Protein AF-W9RL20-F1 (afdb_monomer)

Mean predicted aligned error: 20.33 Å

Sequence (214 aa):
MWATVGVSDTVIAIRDKLRAPEWVDDADEDGNIRMARAAALEKAFPTQEDSGIARKDDPRLRCLAESRIDNLIEEETKRQEGLDAEEEYADALEERTCRIKERLRQRVQEEALLLLSEDEEEEEEEEEEESEGMQLQTEERALEELKNKKLEERKKETKQIVVEEIGKDAEIQKRLEQEANSADIDTDDEINEAEEYEAWKVREIARVKRDRED

Organism: NCBI:txid981085

Foldseek 3Di:
DDDDDDDDPVVVVVVVVPDDDPPPPPPPPCPVVVVVVVVVVCVVDVPCPPPPPPCPPDPVVVVVVVVVVVVVVVVVVVVVVVVVVVVVVVVVVVVVVVVVVVVVVVVVVVVVVVVVVVVVVVVVVVVVVVVVVVVVVVVVVVVVVVVVVVVVVVVVVVVVVVVVVVVVVVVVVVVVVVVVVVVPPPPPPPPPVVVVVVVVVVVVVVVVVVVVVD

Secondary structure (DSSP, 8-state):
--PPPPPPHHHHHHHHTT---TTS---S--HHHHHHHHHHHHHHS---TT--------HHHHHHHHHHHHHHHHHHHHHHHHHHHHHHHHHHHHHHHHHHHHHHHHHHHHHHHHHHHHHHHHHHHHHHHHHHHHHHHHHHHHHHHHHHHHHHHHHHHHHHHHHHHHHHHHHHHHHHHHHHHHH---------HHHHHHHHHHHHHHHHHHHHH-

InterPro domains:
  IPR009730 Micro-fibrillar-associated protein 1, C-terminal [PF06991] (129-213)
  IPR033194 Microfibrillar-associated protein 1 [PTHR15327] (135-214)

Radius of gyration: 74.85 Å; Cα contacts (8 Å, |Δi|>4): 2; chains: 1; bounding box: 140×35×210 Å

Structure (mmCIF, N/CA/C/O backbone):
data_AF-W9RL20-F1
#
_entry.id   AF-W9RL20-F1
#
loop_
_atom_site.group_PDB
_atom_site.id
_atom_site.type_symbol
_atom_site.label_atom_id
_atom_site.label_alt_id
_atom_site.label_comp_id
_atom_site.label_asym_id
_atom_site.label_entity_id
_atom_site.label_seq_id
_atom_site.pdbx_PDB_ins_code
_atom_site.Cartn_x
_atom_site.Cartn_y
_atom_site.Cartn_z
_atom_site.occupancy
_atom_site.B_iso_or_equiv
_atom_site.auth_seq_id
_atom_site.auth_comp_id
_atom_site.auth_asym_id
_atom_site.auth_atom_id
_atom_site.pdbx_PDB_model_num
ATOM 1 N N . MET A 1 1 ? -24.640 -29.455 -38.174 1.00 36.44 1 MET A N 1
ATOM 2 C CA . MET A 1 1 ? -24.369 -28.820 -39.481 1.00 36.44 1 MET A CA 1
ATOM 3 C C . MET A 1 1 ? -23.274 -27.795 -39.227 1.00 36.44 1 MET A C 1
ATOM 5 O O . MET A 1 1 ? -23.554 -26.795 -38.584 1.00 36.44 1 MET A O 1
ATOM 9 N N . TRP A 1 2 ? -22.017 -28.102 -39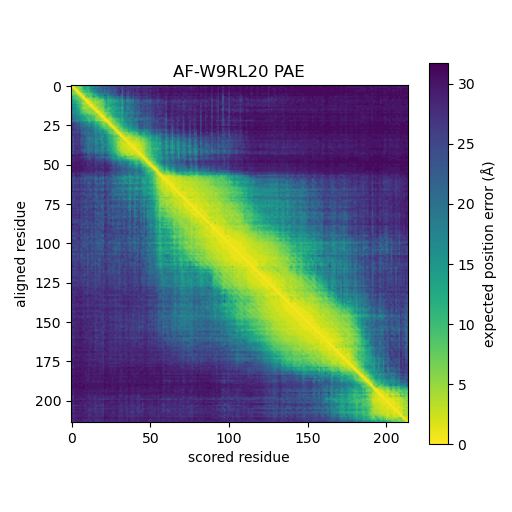.546 1.00 40.97 2 TRP A N 1
ATOM 10 C CA . TRP A 1 2 ? -20.892 -27.198 -39.278 1.00 40.97 2 TRP A CA 1
ATOM 11 C C . TRP A 1 2 ? -20.469 -26.558 -40.598 1.00 40.97 2 TRP A C 1
ATOM 13 O O . TRP A 1 2 ? -20.089 -27.265 -41.527 1.00 40.97 2 TRP A O 1
ATOM 23 N N . ALA A 1 3 ? -20.606 -25.237 -40.691 1.00 43.25 3 ALA A N 1
ATOM 24 C CA . ALA A 1 3 ? -20.088 -24.445 -41.795 1.00 43.25 3 ALA A CA 1
ATOM 25 C C . ALA A 1 3 ? -18.646 -24.048 -41.459 1.00 43.25 3 ALA A C 1
ATOM 27 O O . ALA A 1 3 ? -18.406 -23.353 -40.473 1.00 43.25 3 ALA A O 1
ATOM 28 N N . THR A 1 4 ? -17.685 -24.509 -42.255 1.00 53.53 4 THR A N 1
ATOM 29 C CA . THR A 1 4 ? -16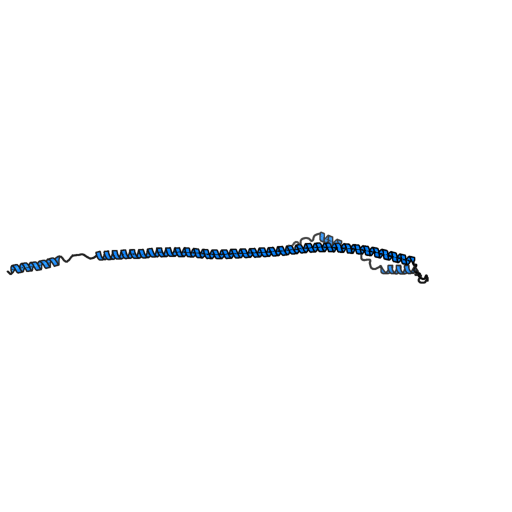.299 -24.044 -42.183 1.00 53.53 4 THR A CA 1
ATOM 30 C C . THR A 1 4 ? -16.193 -22.707 -42.909 1.00 53.53 4 THR A C 1
ATOM 32 O O . THR A 1 4 ? -16.454 -22.614 -44.108 1.00 53.53 4 THR A O 1
ATOM 35 N N . VAL A 1 5 ? -15.852 -21.678 -42.136 1.00 56.22 5 VAL A N 1
ATOM 36 C CA . VAL A 1 5 ? -15.558 -20.301 -42.549 1.00 56.22 5 VAL A CA 1
ATOM 37 C C . VAL A 1 5 ? -14.404 -20.271 -43.561 1.00 56.22 5 VAL A C 1
ATOM 39 O O . VAL A 1 5 ? -13.470 -21.066 -43.479 1.00 56.22 5 VAL A O 1
ATOM 42 N N . GLY A 1 6 ? -14.523 -19.373 -44.542 1.00 51.38 6 GLY A N 1
ATOM 43 C CA . GLY A 1 6 ? -13.674 -19.277 -45.725 1.00 51.38 6 GLY A CA 1
ATOM 44 C C . GLY A 1 6 ? -12.199 -18.982 -45.454 1.00 51.38 6 GLY A C 1
ATOM 45 O O . GLY A 1 6 ? -11.841 -18.156 -44.617 1.00 51.38 6 GLY A O 1
ATOM 46 N N . VAL A 1 7 ? -11.348 -19.639 -46.241 1.00 59.22 7 VAL A N 1
ATOM 47 C CA . VAL A 1 7 ? -9.959 -19.238 -46.465 1.00 59.22 7 VAL A CA 1
ATOM 48 C C . VAL A 1 7 ? -9.989 -18.028 -47.402 1.00 59.22 7 VAL A C 1
ATOM 50 O O . VAL A 1 7 ? -10.516 -18.121 -48.507 1.00 59.22 7 VAL A O 1
ATOM 53 N N . SER A 1 8 ? -9.483 -16.885 -46.942 1.00 58.34 8 SER A N 1
ATOM 54 C CA . SER A 1 8 ? -9.512 -15.606 -47.660 1.00 58.34 8 SER A CA 1
ATOM 55 C C . SER A 1 8 ? -8.783 -15.655 -49.017 1.00 58.34 8 SER A C 1
ATOM 57 O O . SER A 1 8 ? -7.666 -16.169 -49.101 1.00 58.34 8 SER A O 1
ATOM 59 N N . ASP A 1 9 ? -9.369 -15.030 -50.049 1.00 58.78 9 ASP A N 1
ATOM 60 C CA . ASP A 1 9 ? -8.845 -14.884 -51.430 1.00 58.78 9 ASP A CA 1
ATOM 61 C C . ASP A 1 9 ? -7.411 -14.322 -51.523 1.00 58.78 9 ASP A C 1
ATOM 63 O O . ASP A 1 9 ? -6.718 -14.484 -52.529 1.00 58.78 9 ASP A O 1
ATOM 67 N N . THR A 1 10 ? -6.914 -13.694 -50.458 1.00 61.66 10 THR A N 1
ATOM 68 C CA . THR A 1 10 ? -5.543 -13.180 -50.384 1.00 61.66 10 THR A CA 1
ATOM 69 C C . THR A 1 10 ? -4.488 -14.285 -50.302 1.00 61.66 10 THR A C 1
ATOM 71 O O . THR A 1 10 ? -3.394 -14.118 -50.836 1.00 61.66 10 THR A O 1
ATOM 74 N N . VAL A 1 11 ? -4.800 -15.435 -49.696 1.00 60.59 11 VAL A N 1
ATOM 75 C CA . VAL A 1 11 ? -3.851 -16.555 -49.560 1.00 60.59 11 VAL A CA 1
ATOM 76 C C . VAL A 1 11 ? -3.665 -17.290 -50.895 1.00 60.59 11 VAL A C 1
ATOM 78 O O . VAL A 1 11 ? -2.556 -17.723 -51.211 1.00 60.59 11 VAL A O 1
ATOM 81 N N . ILE A 1 12 ? -4.712 -17.365 -51.727 1.00 60.16 12 ILE A N 1
ATOM 82 C CA . ILE A 1 12 ? -4.636 -17.934 -53.084 1.00 60.16 12 ILE A CA 1
ATOM 83 C C . ILE A 1 12 ? -3.793 -17.025 -53.994 1.00 60.16 12 ILE A C 1
ATOM 85 O O . ILE A 1 12 ? -2.925 -17.517 -54.716 1.00 60.16 12 ILE A O 1
ATOM 89 N N . ALA A 1 13 ? -3.958 -15.702 -53.888 1.00 60.34 13 ALA A N 1
ATOM 90 C CA . ALA A 1 13 ? -3.183 -14.733 -54.665 1.00 60.34 13 ALA A CA 1
ATOM 91 C C . ALA A 1 13 ? -1.677 -14.726 -54.328 1.00 60.34 13 ALA A C 1
ATOM 93 O O . ALA A 1 13 ? -0.853 -14.414 -55.188 1.00 60.34 13 ALA A O 1
ATOM 94 N N . ILE A 1 14 ? -1.293 -15.074 -53.094 1.00 60.47 14 ILE A N 1
ATOM 95 C CA . ILE A 1 14 ? 0.122 -15.177 -52.700 1.00 60.47 14 ILE A CA 1
ATOM 96 C C . ILE A 1 14 ? 0.766 -16.446 -53.281 1.00 60.47 14 ILE A C 1
ATOM 98 O O . ILE A 1 14 ? 1.915 -16.396 -53.717 1.00 60.47 14 ILE A O 1
ATOM 102 N N . ARG A 1 15 ? 0.037 -17.569 -53.351 1.00 62.88 15 ARG A N 1
ATOM 103 C CA . ARG A 1 15 ? 0.559 -18.830 -53.910 1.00 62.88 15 ARG A CA 1
ATOM 104 C C . ARG A 1 15 ? 0.847 -18.733 -55.411 1.00 62.88 15 ARG A C 1
ATOM 106 O O . ARG A 1 15 ? 1.838 -19.298 -55.862 1.00 62.88 15 ARG A O 1
ATOM 113 N N . ASP A 1 16 ? 0.029 -18.005 -56.167 1.00 61.75 16 ASP A N 1
ATOM 114 C CA . ASP A 1 16 ? 0.201 -17.884 -57.622 1.00 61.75 16 ASP A CA 1
ATOM 115 C C . ASP A 1 16 ? 1.420 -17.017 -58.007 1.00 61.75 16 ASP A C 1
ATOM 117 O O . ASP A 1 16 ? 2.072 -17.256 -59.018 1.00 61.75 16 ASP A O 1
ATOM 121 N N . LYS A 1 17 ? 1.826 -16.078 -57.138 1.00 64.69 17 LYS A N 1
ATOM 122 C CA . LYS A 1 17 ? 3.033 -15.248 -57.332 1.00 64.69 17 LYS A CA 1
ATOM 123 C C . LYS A 1 17 ? 4.356 -15.968 -57.064 1.00 64.69 17 LYS A C 1
ATOM 125 O O . LYS A 1 17 ? 5.406 -15.425 -57.393 1.00 64.69 17 LYS A O 1
ATOM 130 N N . LEU A 1 18 ? 4.324 -17.161 -56.469 1.00 63.31 18 LEU A N 1
ATOM 131 C CA . LEU A 1 18 ? 5.519 -17.980 -56.233 1.00 63.31 18 LEU A CA 1
ATOM 132 C C . LEU A 1 18 ? 5.754 -19.019 -57.339 1.00 63.31 18 LEU A C 1
ATOM 134 O O . LEU A 1 18 ? 6.722 -19.775 -57.272 1.00 63.31 18 LEU A O 1
ATOM 138 N N . ARG A 1 19 ? 4.899 -19.066 -58.368 1.00 64.94 19 ARG A N 1
ATOM 139 C CA . ARG A 1 19 ? 5.102 -19.930 -59.529 1.00 64.94 19 ARG A CA 1
ATOM 140 C C . ARG A 1 19 ? 6.054 -19.242 -60.506 1.00 64.94 19 ARG A C 1
ATOM 142 O O . ARG A 1 19 ? 5.671 -18.318 -61.219 1.00 64.94 19 ARG A O 1
ATOM 149 N N . ALA A 1 20 ? 7.311 -19.675 -60.491 1.00 68.56 20 ALA A N 1
ATOM 150 C CA . ALA A 1 20 ? 8.328 -19.203 -61.420 1.00 68.56 20 ALA A CA 1
ATOM 151 C C . ALA A 1 20 ? 7.913 -19.493 -62.885 1.00 68.56 20 ALA A C 1
ATOM 153 O O . ALA A 1 20 ? 7.301 -20.533 -63.144 1.00 68.56 20 ALA A O 1
ATOM 154 N N . PRO A 1 21 ? 8.208 -18.589 -63.837 1.00 65.06 21 PRO A N 1
ATOM 155 C CA . PRO A 1 21 ? 7.939 -18.801 -65.259 1.00 65.06 21 PRO A CA 1
ATOM 156 C C . PRO A 1 21 ? 8.665 -20.026 -65.847 1.00 65.06 21 PRO A C 1
ATOM 158 O O . PRO A 1 21 ? 9.793 -20.323 -65.474 1.00 65.06 21 PRO A O 1
ATOM 161 N N . GLU A 1 22 ? 8.039 -20.677 -66.828 1.00 58.59 22 GLU A N 1
ATOM 162 C CA . GLU A 1 22 ? 8.444 -21.945 -67.475 1.00 58.59 22 GLU A CA 1
ATOM 163 C C . GLU A 1 22 ? 9.770 -21.908 -68.274 1.00 58.59 22 GLU A C 1
ATOM 165 O O . GLU A 1 22 ? 10.184 -22.917 -68.820 1.00 58.59 22 GLU A O 1
ATOM 170 N N . TRP A 1 23 ? 10.484 -20.782 -68.345 1.00 64.19 23 TRP A N 1
ATOM 171 C CA . TRP A 1 23 ? 11.723 -20.667 -69.138 1.00 64.19 23 TRP A CA 1
ATOM 172 C C . TRP A 1 23 ? 13.015 -20.977 -68.354 1.00 64.19 23 TRP A C 1
ATOM 174 O O . TRP A 1 23 ? 14.109 -20.714 -68.843 1.00 64.19 23 TRP A O 1
ATOM 184 N N . VAL A 1 24 ? 12.912 -21.522 -67.136 1.00 53.47 24 VAL A N 1
ATOM 185 C CA . VAL A 1 24 ? 14.058 -21.822 -66.246 1.00 53.47 24 VAL A CA 1
ATOM 186 C C . VAL A 1 24 ? 14.556 -23.279 -66.369 1.00 53.47 24 VAL A C 1
ATOM 188 O O . VAL A 1 24 ? 15.333 -23.717 -65.535 1.00 53.47 24 VAL A O 1
ATOM 191 N N . ASP A 1 25 ? 14.184 -24.025 -67.415 1.00 52.34 25 ASP A N 1
ATOM 192 C CA . ASP A 1 25 ? 14.635 -25.423 -67.611 1.00 52.34 25 ASP A CA 1
ATOM 193 C C . ASP A 1 25 ? 15.466 -25.676 -68.891 1.00 52.34 25 ASP A C 1
ATOM 195 O O . ASP A 1 25 ? 15.735 -26.823 -69.231 1.00 52.34 25 ASP A O 1
ATOM 199 N N . ASP A 1 26 ? 15.976 -24.641 -69.571 1.00 58.06 26 ASP A N 1
ATOM 200 C CA . ASP A 1 26 ? 16.879 -24.811 -70.732 1.00 58.06 26 ASP A CA 1
ATOM 201 C C . ASP A 1 26 ? 18.371 -24.716 -70.336 1.00 58.06 26 ASP A C 1
ATOM 203 O O . ASP A 1 26 ? 19.153 -23.972 -70.931 1.00 58.06 26 ASP A O 1
ATOM 207 N N . ALA A 1 27 ? 18.781 -25.437 -69.287 1.00 60.16 27 ALA A N 1
ATOM 208 C CA . ALA A 1 27 ? 20.123 -25.323 -68.696 1.00 60.16 27 ALA A CA 1
ATOM 209 C C . ALA A 1 27 ? 21.114 -26.454 -69.051 1.00 60.16 27 ALA A C 1
ATOM 211 O O . ALA A 1 27 ? 22.210 -26.473 -68.493 1.00 60.16 27 ALA A O 1
ATOM 212 N N . ASP A 1 28 ? 20.795 -27.355 -69.989 1.00 56.59 28 ASP A N 1
ATOM 213 C CA . ASP A 1 28 ? 21.630 -28.544 -70.258 1.00 56.59 28 ASP A CA 1
ATOM 214 C C . ASP A 1 28 ? 22.358 -28.575 -71.624 1.00 56.59 28 ASP A C 1
ATOM 216 O O . ASP A 1 28 ? 22.942 -29.596 -71.986 1.00 56.59 28 ASP A O 1
ATOM 220 N N . GLU A 1 29 ? 22.444 -27.460 -72.368 1.00 58.31 29 GLU A N 1
ATOM 221 C CA . GLU A 1 29 ? 23.113 -27.432 -73.694 1.00 58.31 29 GLU A CA 1
ATOM 222 C C . GLU A 1 29 ? 24.285 -26.433 -73.849 1.00 58.31 29 GLU A C 1
ATOM 224 O O . GLU A 1 29 ? 24.737 -26.131 -74.953 1.00 58.31 29 GLU A O 1
ATOM 229 N N . ASP A 1 30 ? 24.879 -25.975 -72.743 1.00 57.16 30 ASP A N 1
ATOM 230 C CA . ASP A 1 30 ? 25.984 -24.994 -72.749 1.00 57.16 30 ASP A CA 1
ATOM 231 C C . ASP A 1 30 ? 27.406 -25.594 -72.851 1.00 57.16 30 ASP A C 1
ATOM 233 O O . ASP A 1 30 ? 28.393 -24.869 -73.044 1.00 57.16 30 ASP A O 1
ATOM 237 N N . GLY A 1 31 ? 27.553 -26.917 -72.723 1.00 60.69 31 GLY A N 1
ATOM 238 C CA . GLY A 1 31 ? 28.861 -27.590 -72.733 1.00 60.69 31 GLY A CA 1
ATOM 239 C C . GLY A 1 31 ? 29.575 -27.522 -74.089 1.00 60.69 31 GLY A C 1
ATOM 240 O O . GLY A 1 31 ? 30.782 -27.270 -74.161 1.00 60.69 31 GLY A O 1
ATOM 241 N N . ASN A 1 32 ? 28.820 -27.659 -75.182 1.00 60.78 32 ASN A N 1
ATOM 242 C CA . ASN A 1 32 ? 29.381 -27.707 -76.534 1.00 60.78 32 ASN A CA 1
ATOM 243 C C . ASN A 1 32 ? 29.816 -26.325 -77.050 1.00 60.78 32 ASN A C 1
ATOM 245 O O . ASN A 1 32 ? 30.760 -26.223 -77.836 1.00 60.78 32 ASN A O 1
ATOM 249 N N . ILE A 1 33 ? 29.181 -25.246 -76.581 1.00 60.38 33 ILE A N 1
ATOM 250 C CA . ILE A 1 33 ? 29.438 -23.880 -77.061 1.00 60.38 33 ILE A CA 1
ATOM 251 C C . ILE A 1 33 ? 30.765 -23.345 -76.505 1.00 60.38 33 ILE A C 1
ATOM 253 O O . ILE A 1 33 ? 31.559 -22.750 -77.241 1.00 60.38 33 ILE A O 1
ATOM 257 N N . ARG A 1 34 ? 31.057 -23.592 -75.220 1.00 63.00 34 ARG A N 1
ATOM 258 C CA . ARG A 1 34 ? 32.317 -23.146 -74.594 1.00 63.00 34 ARG A CA 1
ATOM 259 C C . ARG A 1 34 ? 33.527 -23.854 -75.201 1.00 63.00 34 ARG A C 1
ATOM 261 O O . ARG A 1 34 ? 34.534 -23.206 -75.485 1.00 63.00 34 ARG A O 1
ATOM 268 N N . MET A 1 35 ? 33.408 -25.156 -75.460 1.00 71.19 35 MET A N 1
ATOM 269 C CA . MET A 1 35 ? 34.485 -25.962 -76.037 1.00 71.19 35 MET A CA 1
ATOM 270 C C . MET A 1 35 ? 34.752 -25.593 -77.507 1.00 71.19 35 MET A C 1
ATOM 272 O O . MET A 1 35 ? 35.909 -25.443 -77.902 1.00 71.19 35 MET A O 1
ATOM 276 N N . ALA A 1 36 ? 33.700 -25.339 -78.297 1.00 69.75 36 ALA A N 1
ATOM 277 C CA . ALA A 1 36 ? 33.828 -24.874 -79.680 1.00 69.75 36 ALA A CA 1
ATOM 278 C C . ALA A 1 36 ? 34.450 -23.471 -79.776 1.00 69.75 36 ALA A C 1
ATOM 280 O O . ALA A 1 36 ? 35.311 -23.226 -80.624 1.00 69.75 36 ALA A O 1
ATOM 281 N N . ARG A 1 37 ? 34.068 -22.553 -78.877 1.00 72.88 37 ARG A N 1
ATOM 282 C CA . ARG A 1 37 ? 34.654 -21.208 -78.811 1.00 72.88 37 ARG A CA 1
ATOM 283 C C . ARG A 1 37 ? 36.133 -21.253 -78.426 1.00 72.88 37 ARG A C 1
ATOM 285 O O . ARG A 1 37 ? 36.923 -20.550 -79.046 1.00 72.88 37 ARG A O 1
ATOM 292 N N . ALA A 1 38 ? 36.510 -22.084 -77.453 1.00 71.06 38 ALA A N 1
ATOM 293 C CA . ALA A 1 38 ? 37.906 -22.252 -77.050 1.00 71.06 38 ALA A CA 1
ATOM 294 C C . ALA A 1 38 ? 38.771 -22.807 -78.196 1.00 71.06 38 ALA A C 1
ATOM 296 O O . ALA A 1 38 ? 39.814 -22.238 -78.509 1.00 71.06 38 ALA A O 1
ATOM 297 N N . ALA A 1 39 ? 38.290 -23.842 -78.892 1.00 74.12 39 ALA A N 1
ATOM 298 C CA . ALA A 1 39 ? 38.987 -24.418 -80.040 1.00 74.12 39 ALA A CA 1
ATOM 299 C C . ALA A 1 39 ? 39.123 -23.429 -81.216 1.00 74.12 39 ALA A C 1
ATOM 301 O O . ALA A 1 39 ? 40.151 -23.394 -81.893 1.00 74.12 39 ALA A O 1
ATOM 302 N N . ALA A 1 40 ? 38.105 -22.596 -81.456 1.00 74.88 40 ALA A N 1
ATOM 303 C CA . ALA A 1 40 ? 38.162 -21.548 -82.474 1.00 74.88 40 ALA A CA 1
ATOM 304 C C . ALA A 1 40 ? 39.141 -20.419 -82.103 1.00 74.88 40 ALA A C 1
ATOM 306 O O . ALA A 1 40 ? 39.816 -19.890 -82.984 1.00 74.88 40 ALA A O 1
ATOM 307 N N . LEU A 1 41 ? 39.247 -20.069 -80.816 1.00 73.19 41 LEU A N 1
ATOM 308 C CA . LEU A 1 41 ? 40.175 -19.048 -80.324 1.00 73.19 41 LEU A CA 1
ATOM 309 C C . LEU A 1 41 ? 41.639 -19.487 -80.430 1.00 73.19 41 LEU A C 1
ATOM 311 O O . LEU A 1 41 ? 42.440 -18.709 -80.939 1.00 73.19 41 LEU A O 1
ATOM 315 N N . GLU A 1 42 ? 41.980 -20.723 -80.055 1.00 70.00 42 GLU A N 1
ATOM 316 C CA . GLU A 1 42 ? 43.339 -21.253 -80.272 1.00 70.00 42 GLU A CA 1
ATOM 317 C C . GLU A 1 42 ? 43.718 -21.275 -81.756 1.00 70.00 42 GLU A C 1
ATOM 319 O O . GLU A 1 42 ? 44.850 -20.984 -82.136 1.00 70.00 42 GLU A O 1
ATOM 324 N N . LYS A 1 43 ? 42.752 -21.587 -82.623 1.00 76.00 43 LYS A N 1
ATOM 325 C CA . LYS A 1 43 ? 42.989 -21.645 -84.064 1.00 76.00 43 LYS A CA 1
ATOM 326 C C . LYS A 1 43 ? 43.130 -20.265 -84.708 1.00 76.00 43 LYS A C 1
ATOM 328 O O . LYS A 1 43 ? 43.872 -20.124 -85.677 1.00 76.00 43 LYS A O 1
ATOM 333 N N . ALA A 1 44 ? 42.406 -19.266 -84.206 1.00 74.50 44 ALA A N 1
ATOM 334 C CA . ALA A 1 44 ? 42.441 -17.898 -84.720 1.00 74.50 44 ALA A CA 1
ATOM 335 C C . ALA A 1 44 ? 43.638 -17.094 -84.189 1.00 74.50 44 ALA A C 1
ATOM 337 O O . ALA A 1 44 ? 44.115 -16.191 -84.876 1.00 74.50 44 ALA A O 1
ATOM 338 N N . PHE A 1 45 ? 44.142 -17.439 -83.004 1.00 73.12 45 PHE A N 1
ATOM 339 C CA . PHE A 1 45 ? 45.293 -16.794 -82.384 1.00 73.12 45 PHE A CA 1
ATOM 340 C C . PHE A 1 45 ? 46.347 -17.845 -82.027 1.00 73.12 45 PHE A C 1
ATOM 342 O O . PHE A 1 45 ? 46.401 -18.271 -80.873 1.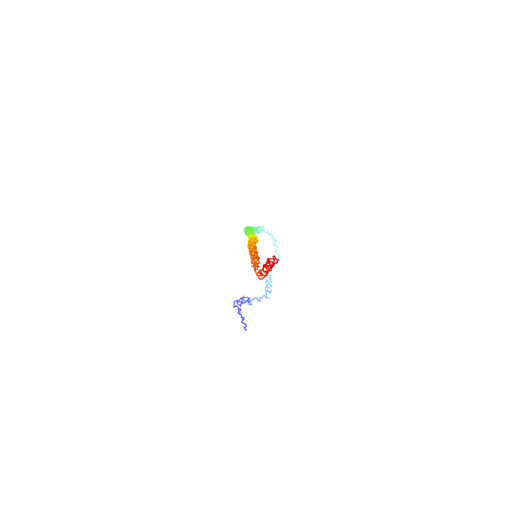00 73.12 45 PHE A O 1
ATOM 349 N N . PRO A 1 46 ? 47.198 -18.260 -82.987 1.00 70.31 46 PRO A N 1
ATOM 350 C CA . PRO A 1 46 ? 48.350 -19.092 -82.679 1.00 70.31 46 PRO A CA 1
ATOM 351 C C . PRO A 1 46 ? 49.170 -18.421 -81.575 1.00 70.31 46 PRO A C 1
ATOM 353 O O . PRO A 1 46 ? 49.673 -17.307 -81.753 1.00 70.31 46 PRO A O 1
ATOM 356 N N . THR A 1 47 ? 49.272 -19.072 -80.421 1.00 60.69 47 THR A N 1
ATOM 357 C CA . THR A 1 47 ? 50.149 -18.654 -79.333 1.00 60.69 47 THR A CA 1
ATOM 358 C C . THR A 1 47 ? 51.579 -18.719 -79.848 1.00 60.69 47 THR A C 1
ATOM 360 O O . THR A 1 47 ? 52.176 -19.778 -80.011 1.00 60.69 47 THR A O 1
ATOM 363 N N . GLN A 1 48 ? 52.128 -17.560 -80.195 1.00 56.06 48 GLN A N 1
ATOM 364 C CA . GLN A 1 48 ? 53.517 -17.425 -80.605 1.00 56.06 48 GLN A CA 1
ATOM 365 C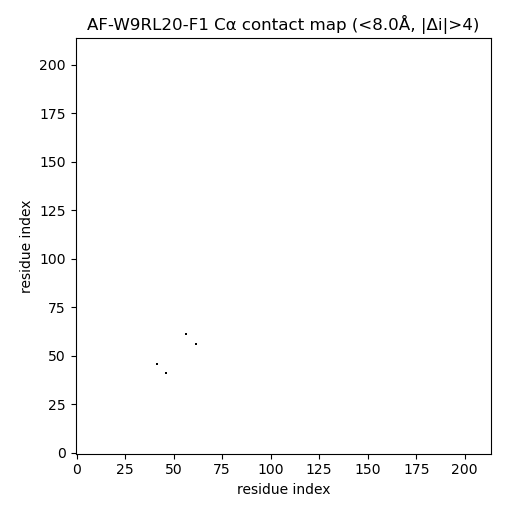 C . GLN A 1 48 ? 54.404 -17.572 -79.360 1.00 56.06 48 GLN A C 1
ATOM 367 O O . GLN A 1 48 ? 54.871 -16.581 -78.802 1.00 56.06 48 GLN A O 1
ATOM 372 N N . GLU A 1 49 ? 54.605 -18.806 -78.894 1.00 54.34 49 GLU A N 1
ATOM 373 C CA . GLU A 1 49 ? 55.497 -19.103 -77.764 1.00 54.34 49 GLU A CA 1
ATOM 374 C C . GLU A 1 49 ? 56.990 -18.983 -78.132 1.00 54.34 49 GLU A C 1
ATOM 376 O O . GLU A 1 49 ? 57.827 -18.875 -77.241 1.00 54.34 49 GLU A O 1
ATOM 381 N N . ASP A 1 50 ? 57.331 -18.847 -79.421 1.00 51.81 50 ASP A N 1
ATOM 382 C CA . ASP A 1 50 ? 58.725 -18.909 -79.894 1.00 51.81 50 ASP A CA 1
ATOM 383 C C . ASP A 1 50 ? 59.306 -17.598 -80.455 1.00 51.81 50 ASP A C 1
ATOM 385 O O . ASP A 1 50 ? 60.385 -17.596 -81.055 1.00 51.81 50 ASP A O 1
ATOM 389 N N . SER A 1 51 ? 58.678 -16.436 -80.239 1.00 55.22 51 SER A N 1
ATOM 390 C CA . SER A 1 51 ? 59.442 -15.188 -80.386 1.00 55.22 51 SER A CA 1
ATOM 391 C C . SER A 1 51 ? 60.247 -14.943 -79.124 1.00 55.22 51 SER A C 1
ATOM 393 O O . SER A 1 51 ? 59.728 -14.392 -78.154 1.00 55.22 51 SER A O 1
ATOM 395 N N . GLY A 1 52 ? 61.531 -15.303 -79.173 1.00 54.84 52 GLY A N 1
ATOM 396 C CA . GLY A 1 52 ? 62.574 -14.949 -78.207 1.00 54.84 52 GLY A CA 1
ATOM 397 C C . GLY A 1 52 ? 62.841 -13.441 -78.100 1.00 54.84 52 GLY A C 1
ATOM 398 O O . GLY A 1 52 ? 63.988 -12.998 -78.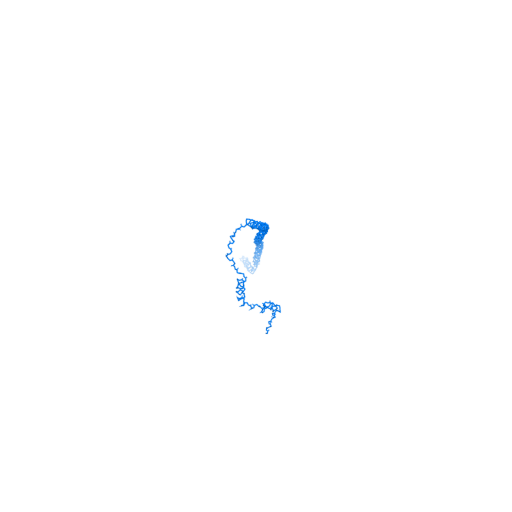103 1.00 54.84 52 GLY A O 1
ATOM 399 N N . ILE A 1 53 ? 61.791 -12.629 -77.982 1.00 53.00 53 ILE A N 1
ATOM 400 C CA . ILE A 1 53 ? 61.865 -11.318 -77.358 1.00 53.00 53 ILE A CA 1
ATOM 401 C C . ILE A 1 53 ? 62.111 -11.639 -75.891 1.00 53.00 53 ILE A C 1
ATOM 403 O O . ILE A 1 53 ? 61.180 -11.935 -75.144 1.00 53.00 53 ILE A O 1
ATOM 407 N N . ALA A 1 54 ? 63.383 -11.655 -75.485 1.00 56.88 54 ALA A N 1
ATOM 408 C CA . ALA A 1 54 ? 63.723 -11.618 -74.074 1.00 56.88 54 ALA A CA 1
ATOM 409 C C . ALA A 1 54 ? 62.892 -10.482 -73.482 1.00 56.88 54 ALA A C 1
ATOM 411 O O . ALA A 1 54 ? 63.099 -9.330 -73.870 1.00 56.88 54 ALA A O 1
ATOM 412 N N . ARG A 1 55 ? 61.914 -10.827 -72.638 1.00 60.19 55 ARG A N 1
ATOM 413 C CA . ARG A 1 55 ? 61.077 -9.884 -71.903 1.00 60.19 55 ARG A CA 1
ATOM 414 C C . ARG A 1 55 ? 62.011 -9.080 -71.005 1.00 60.19 55 ARG A C 1
ATOM 416 O O . ARG A 1 55 ? 62.253 -9.431 -69.861 1.00 60.19 55 ARG A O 1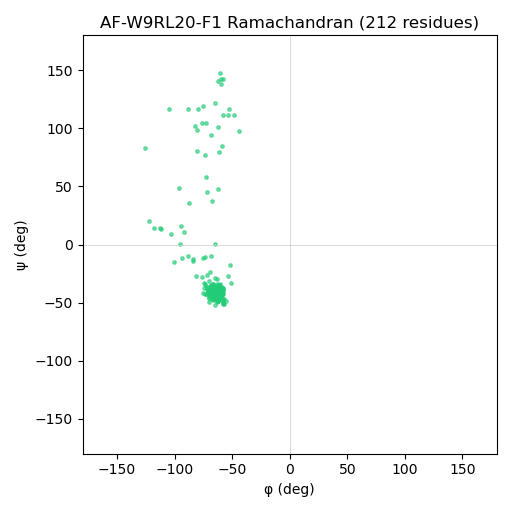
ATOM 423 N N . LYS A 1 56 ? 62.678 -8.081 -71.581 1.00 69.62 56 LYS A N 1
ATOM 424 C CA . LYS A 1 56 ? 63.385 -7.057 -70.836 1.00 69.62 56 LYS A CA 1
ATOM 425 C C . LYS A 1 56 ? 62.265 -6.212 -70.265 1.00 69.62 56 LYS A C 1
ATOM 427 O O . LYS A 1 56 ? 61.625 -5.479 -71.015 1.00 69.62 56 LYS A O 1
ATOM 432 N N . ASP A 1 57 ? 62.006 -6.377 -68.977 1.00 74.62 57 ASP A N 1
ATOM 433 C CA . ASP A 1 57 ? 61.143 -5.466 -68.244 1.00 74.62 57 ASP A CA 1
ATOM 434 C C . ASP A 1 57 ? 61.684 -4.049 -68.449 1.00 74.62 57 ASP A C 1
ATOM 436 O O . ASP A 1 57 ? 62.799 -3.730 -68.028 1.00 74.62 57 ASP A O 1
ATOM 440 N N . ASP A 1 58 ? 60.932 -3.217 -69.173 1.00 84.50 58 ASP A N 1
ATOM 441 C CA . ASP A 1 58 ? 61.283 -1.813 -69.349 1.00 84.50 58 ASP A CA 1
ATOM 442 C C . ASP A 1 58 ? 61.190 -1.142 -67.969 1.00 84.50 58 ASP A C 1
ATOM 444 O O . ASP A 1 58 ? 60.112 -1.164 -67.357 1.00 84.50 58 ASP A O 1
ATOM 448 N N . PRO A 1 59 ? 62.277 -0.534 -67.457 1.00 83.50 59 PRO A N 1
ATOM 449 C CA . PRO A 1 59 ? 62.265 0.144 -66.166 1.00 83.50 59 PRO A CA 1
ATOM 450 C C . PRO A 1 59 ? 61.122 1.155 -66.023 1.00 83.50 59 PRO A C 1
ATOM 452 O O . PRO A 1 59 ? 60.571 1.300 -64.935 1.00 83.50 59 PRO A O 1
ATOM 455 N N . ARG A 1 60 ? 60.713 1.822 -67.114 1.00 83.69 60 ARG A N 1
ATOM 456 C CA . ARG A 1 60 ? 59.609 2.795 -67.092 1.00 83.69 60 ARG A CA 1
ATOM 457 C C . ARG A 1 60 ? 58.256 2.124 -66.879 1.00 83.69 60 ARG A C 1
ATOM 459 O O . ARG A 1 60 ? 57.415 2.684 -66.183 1.00 83.69 60 ARG A O 1
ATOM 466 N N . LEU A 1 61 ? 58.045 0.940 -67.453 1.00 83.94 61 LEU A N 1
ATOM 467 C CA . LEU A 1 61 ? 56.807 0.177 -67.273 1.00 83.94 61 LEU A CA 1
ATOM 468 C C . LEU A 1 61 ? 56.716 -0.410 -65.867 1.00 83.94 61 LEU A C 1
ATOM 470 O O . LEU A 1 61 ? 55.636 -0.389 -65.282 1.00 83.94 61 LEU A O 1
ATOM 474 N N . ARG A 1 62 ? 57.844 -0.857 -65.301 1.00 84.06 62 ARG A N 1
ATOM 475 C CA . ARG A 1 62 ? 57.892 -1.325 -63.913 1.00 84.06 62 ARG A CA 1
ATOM 476 C C . ARG A 1 62 ? 57.550 -0.204 -62.933 1.00 84.06 62 ARG A C 1
ATOM 478 O O . ARG A 1 62 ? 56.642 -0.377 -62.134 1.00 84.06 62 ARG A O 1
ATOM 485 N N . CYS A 1 63 ? 58.178 0.966 -63.066 1.00 84.44 63 CYS A N 1
ATOM 486 C CA . CYS A 1 63 ? 57.862 2.115 -62.213 1.00 84.44 63 CYS A CA 1
ATOM 487 C C . CYS A 1 63 ? 56.410 2.594 -62.380 1.00 84.44 63 CYS A C 1
ATOM 489 O O . CYS A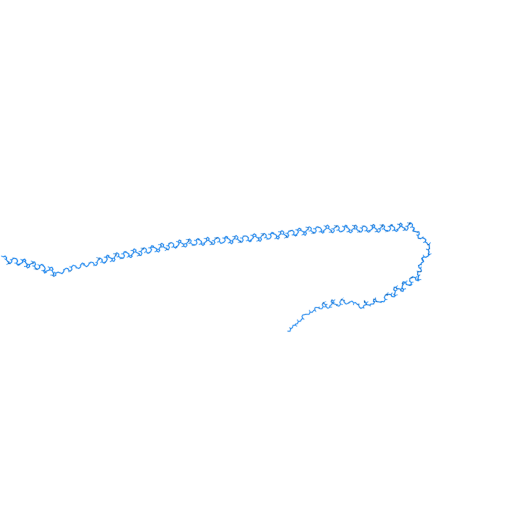 1 63 ? 55.792 3.029 -61.415 1.00 84.44 63 CYS A O 1
ATOM 491 N N . LEU A 1 64 ? 55.841 2.510 -63.590 1.00 86.50 64 LEU A N 1
ATOM 492 C CA . LEU A 1 64 ? 54.433 2.848 -63.810 1.00 86.50 64 LEU A CA 1
ATOM 493 C C . LEU A 1 64 ? 53.492 1.823 -63.156 1.00 86.50 64 LEU A C 1
ATOM 495 O O . LEU A 1 64 ? 52.446 2.205 -62.639 1.00 86.50 64 LEU A O 1
ATOM 499 N N . ALA A 1 65 ? 53.846 0.537 -63.174 1.00 85.94 65 ALA A N 1
ATOM 500 C CA . ALA A 1 65 ? 53.092 -0.508 -62.488 1.00 85.94 65 ALA A CA 1
ATOM 501 C C . ALA A 1 65 ? 53.175 -0.352 -60.962 1.00 85.94 65 ALA A C 1
ATOM 503 O O . ALA A 1 65 ? 52.138 -0.361 -60.308 1.00 85.94 65 ALA A O 1
ATOM 504 N N . GLU A 1 66 ? 54.375 -0.127 -60.423 1.00 87.06 66 GLU A N 1
ATOM 505 C CA . GLU A 1 66 ? 54.619 0.151 -59.000 1.00 87.06 66 GLU A CA 1
ATOM 506 C C . GLU A 1 66 ? 53.840 1.390 -58.545 1.00 87.06 66 GLU A C 1
ATOM 508 O O . GLU A 1 66 ? 53.034 1.294 -57.633 1.00 87.06 66 GLU A O 1
ATOM 513 N N . SER A 1 67 ? 53.932 2.513 -59.265 1.00 85.62 67 SER A N 1
ATOM 514 C CA . SER A 1 67 ? 53.177 3.723 -58.920 1.00 85.62 67 SER A CA 1
ATOM 515 C C . SER A 1 67 ? 51.659 3.511 -58.963 1.00 85.62 67 SER A C 1
ATOM 517 O O . SER A 1 67 ? 50.943 4.059 -58.130 1.00 85.62 67 SER A O 1
ATOM 519 N N . ARG A 1 68 ? 51.126 2.707 -59.895 1.00 89.25 68 ARG A N 1
ATOM 520 C CA . ARG A 1 68 ? 49.689 2.367 -59.906 1.00 89.25 68 ARG A CA 1
ATOM 521 C C . ARG A 1 68 ? 49.290 1.508 -58.708 1.00 89.25 68 ARG A C 1
ATOM 523 O O . ARG A 1 68 ? 48.173 1.662 -58.227 1.00 89.25 68 ARG A O 1
ATOM 530 N N . ILE A 1 69 ? 50.177 0.627 -58.254 1.00 89.00 69 ILE A N 1
ATOM 531 C CA . ILE A 1 69 ? 49.975 -0.193 -57.059 1.00 89.00 69 ILE A CA 1
ATOM 532 C C . ILE A 1 69 ? 50.042 0.684 -55.807 1.00 89.00 69 ILE A C 1
ATOM 534 O O . ILE A 1 69 ? 49.132 0.605 -54.995 1.00 89.00 69 ILE A O 1
ATOM 538 N N . ASP A 1 70 ? 51.027 1.574 -55.690 1.00 90.38 70 ASP A N 1
ATOM 539 C CA . ASP A 1 70 ? 51.157 2.492 -54.553 1.00 90.38 70 ASP A CA 1
ATOM 540 C C . ASP A 1 70 ? 49.936 3.414 -54.437 1.00 90.38 70 ASP A C 1
ATOM 542 O O . ASP A 1 70 ? 49.366 3.545 -53.362 1.00 90.38 70 ASP A O 1
ATOM 546 N N . ASN A 1 71 ? 49.453 3.975 -55.555 1.00 84.94 71 ASN A N 1
ATOM 547 C CA . ASN A 1 71 ? 48.225 4.781 -55.562 1.00 84.94 71 ASN A CA 1
ATOM 548 C C . ASN A 1 71 ? 46.983 3.968 -55.158 1.00 84.94 71 ASN A C 1
ATOM 550 O O . ASN A 1 71 ? 46.108 4.499 -54.480 1.00 84.94 71 ASN A O 1
ATOM 554 N N . LEU A 1 72 ? 46.886 2.702 -55.579 1.00 91.88 72 LEU A N 1
ATOM 555 C CA . LEU A 1 72 ? 45.785 1.818 -55.188 1.00 91.88 72 LEU A CA 1
ATOM 556 C C . LEU A 1 72 ? 45.853 1.475 -53.695 1.00 91.88 72 LEU A C 1
ATOM 558 O O . LEU A 1 72 ? 44.831 1.504 -53.020 1.00 91.88 72 LEU A O 1
ATOM 562 N N . ILE A 1 73 ? 47.049 1.182 -53.182 1.00 89.81 73 ILE A N 1
ATOM 563 C CA . ILE A 1 73 ? 47.281 0.905 -51.763 1.00 89.81 73 ILE A CA 1
ATOM 564 C C . ILE A 1 73 ? 46.935 2.141 -50.933 1.00 89.81 73 ILE A C 1
ATOM 566 O O . ILE A 1 73 ? 46.172 2.021 -49.987 1.00 89.81 73 ILE A O 1
ATOM 570 N N . GLU A 1 74 ? 47.424 3.325 -51.307 1.00 87.88 74 GLU A N 1
ATOM 571 C CA . GLU A 1 74 ? 47.119 4.578 -50.604 1.00 87.88 74 GLU A CA 1
ATOM 572 C C . GLU A 1 74 ? 45.626 4.933 -50.614 1.00 87.88 74 GLU A C 1
ATOM 574 O O . GLU A 1 74 ? 45.118 5.561 -49.684 1.00 87.88 74 GLU A O 1
ATOM 579 N N . GLU A 1 75 ? 44.916 4.610 -51.693 1.00 87.88 75 GLU A N 1
ATOM 580 C CA . GLU A 1 75 ? 43.473 4.815 -51.761 1.00 87.88 75 GLU A CA 1
ATOM 581 C C . GLU A 1 75 ? 42.737 3.837 -50.838 1.00 87.88 75 GLU A C 1
ATOM 583 O O . GLU A 1 75 ? 41.824 4.236 -50.115 1.00 87.88 75 GLU A O 1
ATOM 588 N N . GLU A 1 76 ? 43.163 2.577 -50.820 1.00 89.06 76 GLU A N 1
ATOM 589 C CA . GLU A 1 76 ? 42.577 1.545 -49.974 1.00 89.06 76 GLU A CA 1
ATOM 590 C C . GLU A 1 76 ? 42.851 1.790 -48.487 1.00 89.06 76 GLU A C 1
ATOM 592 O O . GLU A 1 76 ? 41.943 1.636 -47.674 1.00 89.06 76 GLU A O 1
ATOM 597 N N . THR A 1 77 ? 44.043 2.271 -48.115 1.00 90.00 77 THR A N 1
ATOM 598 C CA . THR A 1 77 ? 44.324 2.663 -46.726 1.00 90.00 77 THR A CA 1
ATOM 599 C C . THR A 1 77 ? 43.436 3.818 -46.283 1.00 90.00 77 THR A C 1
ATOM 601 O O . THR A 1 77 ? 42.911 3.772 -45.182 1.00 90.00 77 THR A O 1
ATOM 604 N N . LYS A 1 78 ? 43.184 4.818 -47.139 1.00 90.81 78 LYS A N 1
ATOM 605 C CA . LYS A 1 78 ? 42.263 5.925 -46.812 1.00 90.81 78 LYS A CA 1
ATOM 606 C C . LYS A 1 78 ? 40.817 5.459 -46.660 1.00 90.81 78 LYS A C 1
ATOM 608 O O . LYS A 1 78 ? 40.090 5.999 -45.831 1.00 90.81 78 LYS A O 1
ATOM 613 N N . ARG A 1 79 ? 40.382 4.486 -47.468 1.00 88.69 79 ARG A N 1
ATOM 614 C CA . ARG A 1 79 ? 39.063 3.858 -47.300 1.00 88.69 79 ARG A CA 1
ATOM 615 C C . ARG A 1 79 ? 38.981 3.118 -45.975 1.00 88.69 79 ARG A C 1
ATOM 617 O O . ARG A 1 79 ? 38.005 3.307 -45.261 1.00 88.69 79 ARG A O 1
ATOM 624 N N . GLN A 1 80 ? 40.002 2.326 -45.652 1.00 86.12 80 GLN A N 1
ATOM 625 C CA . GLN A 1 80 ? 40.059 1.584 -44.399 1.00 86.12 80 GLN A CA 1
ATOM 626 C C . GLN A 1 80 ? 40.075 2.528 -43.194 1.00 86.12 80 GLN A C 1
ATOM 628 O O . GLN A 1 80 ? 39.258 2.367 -42.304 1.00 86.12 80 GLN A O 1
ATOM 633 N N . GLU A 1 81 ? 40.897 3.578 -43.214 1.00 89.00 81 GLU A N 1
ATOM 634 C CA . GLU A 1 81 ? 40.922 4.609 -42.168 1.00 89.00 81 GLU A CA 1
ATOM 635 C C . GLU A 1 81 ? 39.560 5.306 -42.004 1.00 89.00 81 GLU A C 1
ATOM 637 O O . GLU A 1 81 ? 39.163 5.640 -40.890 1.00 89.00 81 GLU A O 1
ATOM 642 N N . GLY A 1 82 ? 38.829 5.520 -43.104 1.00 88.81 82 GLY A N 1
ATOM 643 C CA . GLY A 1 82 ? 37.462 6.039 -43.060 1.00 88.81 82 GLY A CA 1
ATOM 644 C C . GLY A 1 82 ? 36.485 5.078 -42.380 1.00 88.81 82 GLY A C 1
ATOM 645 O O . GLY A 1 82 ? 35.677 5.518 -41.568 1.00 88.81 82 GLY A O 1
ATOM 646 N N . LEU A 1 83 ? 36.587 3.779 -42.674 1.00 90.19 83 LEU A N 1
ATOM 647 C CA . LEU A 1 83 ? 35.768 2.739 -42.046 1.00 90.19 83 LEU A CA 1
ATOM 648 C C . LEU A 1 83 ? 36.093 2.583 -40.556 1.00 90.19 83 LEU A C 1
ATOM 650 O O . LEU A 1 83 ? 35.175 2.569 -39.743 1.00 90.19 83 LEU A O 1
ATOM 654 N N . ASP A 1 84 ? 37.377 2.542 -40.199 1.00 90.06 84 ASP A N 1
ATOM 655 C CA . ASP A 1 84 ? 37.832 2.414 -38.813 1.00 90.06 84 ASP A CA 1
ATOM 656 C C . ASP A 1 84 ? 37.350 3.617 -37.975 1.00 90.06 84 ASP A C 1
ATOM 658 O O . ASP A 1 84 ? 36.846 3.458 -36.864 1.00 90.06 84 ASP A O 1
ATOM 662 N N . ALA A 1 85 ? 37.411 4.833 -38.531 1.00 89.56 85 ALA A N 1
ATOM 663 C CA . ALA A 1 85 ? 36.897 6.032 -37.867 1.00 89.56 85 ALA A CA 1
ATOM 664 C C . ALA A 1 85 ? 35.362 6.032 -37.707 1.00 89.56 85 ALA A C 1
ATOM 666 O O . ALA A 1 85 ? 34.838 6.578 -36.730 1.00 89.56 85 ALA A O 1
ATOM 667 N N . GLU A 1 86 ? 34.626 5.453 -38.659 1.00 89.81 86 GLU A N 1
ATOM 668 C CA . GLU A 1 86 ? 33.171 5.283 -38.561 1.00 89.81 86 GLU A CA 1
ATOM 669 C C . GLU A 1 86 ? 32.787 4.224 -37.512 1.00 89.81 86 GLU A C 1
ATOM 671 O O . GLU A 1 86 ? 31.836 4.439 -36.755 1.00 89.81 86 GLU A O 1
ATOM 676 N N . GLU A 1 87 ? 33.541 3.126 -37.418 1.00 91.94 87 GLU A N 1
ATOM 677 C CA . GLU A 1 87 ? 33.359 2.072 -36.413 1.00 91.94 87 GLU A CA 1
ATOM 678 C C . GLU A 1 87 ? 33.617 2.598 -34.995 1.00 91.94 87 GLU A C 1
ATOM 680 O O . GLU A 1 87 ? 32.760 2.460 -34.123 1.00 91.94 87 GLU A O 1
ATOM 685 N N . GLU A 1 88 ? 34.714 3.331 -34.778 1.00 92.44 88 GLU A N 1
ATOM 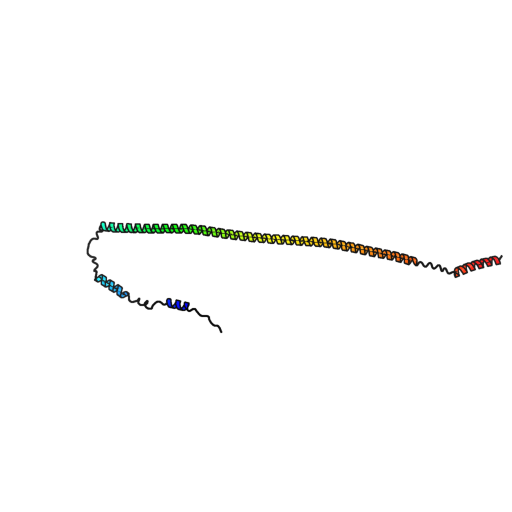686 C CA . GLU A 1 88 ? 35.005 3.962 -33.482 1.00 92.44 88 GLU A CA 1
ATOM 687 C C . GLU A 1 88 ? 33.888 4.924 -33.033 1.00 92.44 88 GLU A C 1
ATOM 689 O O . GLU A 1 88 ? 33.551 5.018 -31.845 1.00 92.44 88 GLU A O 1
ATOM 694 N N . TYR A 1 89 ? 33.285 5.654 -33.978 1.00 88.50 89 TYR A N 1
ATOM 695 C CA . TYR A 1 89 ? 32.152 6.530 -33.686 1.00 88.50 89 TYR A CA 1
ATOM 696 C C . TYR A 1 89 ? 30.893 5.737 -33.303 1.00 88.50 89 TYR A C 1
ATOM 698 O O . TYR A 1 89 ? 30.169 6.142 -32.383 1.00 88.50 89 TYR A O 1
ATOM 706 N N . ALA A 1 90 ? 30.632 4.621 -33.988 1.00 93.69 90 ALA A N 1
ATOM 707 C CA . ALA A 1 90 ? 29.530 3.720 -33.669 1.00 93.69 90 ALA A CA 1
ATOM 708 C C . ALA A 1 90 ? 29.703 3.111 -32.268 1.00 93.69 90 ALA A C 1
ATOM 710 O O . ALA A 1 90 ? 28.795 3.234 -31.442 1.00 93.69 90 ALA A O 1
ATOM 711 N N . ASP A 1 91 ? 30.888 2.592 -31.949 1.00 94.12 91 ASP A N 1
ATOM 712 C CA . ASP A 1 91 ? 31.224 2.019 -30.642 1.00 94.12 91 ASP A CA 1
ATOM 713 C C . ASP A 1 91 ? 31.047 3.030 -29.501 1.00 94.12 91 ASP A C 1
ATOM 715 O O . ASP A 1 91 ? 30.447 2.733 -28.463 1.00 94.12 91 ASP A O 1
ATOM 719 N N . ALA A 1 92 ? 31.497 4.274 -29.694 1.00 93.75 92 ALA A N 1
ATOM 720 C CA . ALA A 1 92 ? 31.323 5.334 -28.703 1.00 93.75 92 ALA A CA 1
ATOM 721 C C . ALA A 1 92 ? 29.841 5.675 -28.456 1.00 93.75 92 ALA A C 1
ATOM 723 O O . ALA A 1 92 ? 29.448 6.048 -27.341 1.00 93.75 92 ALA A O 1
ATOM 724 N N . LEU A 1 93 ? 28.996 5.580 -29.487 1.00 91.81 93 LEU A N 1
ATOM 725 C CA . LEU A 1 93 ? 27.557 5.771 -29.346 1.00 91.81 93 LEU A CA 1
ATOM 726 C C . LEU A 1 93 ? 26.914 4.578 -28.636 1.00 91.81 93 LEU A C 1
ATOM 728 O O . LEU A 1 93 ? 26.093 4.778 -27.736 1.00 91.81 93 LEU A O 1
ATOM 732 N N . GLU A 1 94 ? 27.313 3.359 -28.984 1.00 93.44 94 GLU A N 1
ATOM 733 C CA . GLU A 1 94 ? 26.850 2.147 -28.320 1.00 93.44 94 GLU A CA 1
ATOM 734 C C . GLU A 1 94 ? 27.194 2.167 -26.834 1.00 93.44 94 GLU A C 1
ATOM 736 O O . GLU A 1 94 ? 26.296 1.982 -26.011 1.00 93.44 94 GLU A O 1
ATOM 741 N N . GLU A 1 95 ? 28.420 2.536 -26.460 1.00 94.06 95 GLU A N 1
ATOM 742 C CA . GLU A 1 95 ? 28.821 2.668 -25.060 1.00 94.06 95 GLU A CA 1
ATOM 743 C C . GLU A 1 95 ? 27.927 3.669 -24.309 1.00 94.06 95 GLU A C 1
ATOM 745 O O . GLU A 1 95 ? 27.456 3.400 -23.198 1.00 94.06 95 GLU A O 1
ATOM 750 N N . ARG A 1 96 ? 27.604 4.814 -24.928 1.00 94.62 96 ARG A N 1
ATOM 751 C CA . ARG A 1 96 ? 26.666 5.789 -24.345 1.00 94.62 96 ARG A CA 1
ATOM 752 C C . ARG A 1 96 ? 25.282 5.185 -24.146 1.00 94.62 96 ARG A C 1
ATOM 754 O O . ARG A 1 96 ? 24.674 5.403 -23.095 1.00 94.62 96 ARG A O 1
ATOM 761 N N . THR A 1 97 ? 24.780 4.427 -25.118 1.00 95.56 97 THR A N 1
ATOM 762 C CA . THR A 1 97 ? 23.470 3.773 -25.004 1.00 95.56 97 THR A CA 1
ATOM 763 C C . THR A 1 97 ? 23.476 2.677 -23.938 1.00 95.56 97 THR A C 1
ATOM 765 O O . THR A 1 97 ? 22.512 2.576 -23.180 1.00 95.56 97 THR A O 1
ATOM 768 N N . CYS A 1 98 ? 24.569 1.924 -23.801 1.00 94.81 98 CYS A N 1
ATOM 769 C CA . CYS A 1 98 ? 24.763 0.917 -22.762 1.00 94.81 98 CYS A CA 1
ATOM 770 C C . CYS A 1 98 ? 24.773 1.555 -21.370 1.00 94.81 98 CYS A C 1
ATOM 772 O O . CYS A 1 98 ? 23.983 1.148 -20.521 1.00 94.81 98 CYS A O 1
ATOM 774 N N . ARG A 1 99 ? 25.532 2.641 -21.162 1.00 96.50 99 ARG A N 1
ATOM 775 C CA . ARG A 1 99 ? 25.529 3.407 -19.899 1.00 96.50 99 ARG A CA 1
ATOM 776 C C . ARG A 1 99 ? 24.152 3.987 -19.558 1.00 96.50 99 ARG A C 1
ATOM 778 O O . ARG A 1 99 ? 23.805 4.145 -18.389 1.00 96.50 99 ARG A O 1
ATOM 785 N N . ILE A 1 100 ? 23.360 4.382 -20.556 1.00 97.00 100 ILE A N 1
ATOM 786 C CA . ILE A 1 100 ? 21.986 4.862 -20.334 1.00 97.00 100 ILE A CA 1
ATOM 787 C C . ILE A 1 100 ? 21.078 3.702 -19.914 1.00 97.00 100 ILE A C 1
ATOM 789 O O . ILE A 1 100 ? 20.373 3.823 -18.914 1.00 97.00 100 ILE A O 1
ATOM 793 N N . LYS A 1 101 ? 21.108 2.587 -20.649 1.00 96.88 101 LYS A N 1
ATOM 794 C CA . LYS A 1 101 ? 20.298 1.395 -20.361 1.00 96.88 101 LYS A CA 1
ATOM 795 C C . LYS A 1 101 ? 20.632 0.797 -18.995 1.00 96.88 101 LYS A C 1
ATOM 797 O O . LYS A 1 101 ? 19.721 0.447 -18.254 1.00 96.88 101 LYS A O 1
ATOM 802 N N . GLU A 1 102 ? 21.908 0.745 -18.626 1.00 97.00 102 GLU A N 1
ATOM 803 C CA . GLU A 1 102 ? 22.355 0.274 -17.314 1.00 97.00 102 GLU A CA 1
ATOM 804 C C . GLU A 1 102 ? 21.813 1.150 -16.178 1.00 97.00 102 GLU A C 1
ATOM 806 O O . GLU A 1 102 ? 21.229 0.628 -15.233 1.00 97.00 102 GLU A O 1
ATOM 811 N N . ARG A 1 103 ? 21.886 2.481 -16.310 1.00 97.44 103 ARG A N 1
ATOM 812 C CA . ARG A 1 103 ? 21.285 3.412 -15.336 1.00 97.44 103 ARG A CA 1
ATOM 813 C C . ARG A 1 103 ? 19.763 3.302 -15.242 1.00 97.44 103 ARG A C 1
ATOM 815 O O . ARG A 1 103 ? 19.192 3.645 -14.211 1.00 97.44 103 ARG A O 1
ATOM 822 N N . LEU A 1 104 ? 19.079 2.917 -16.320 1.00 96.56 104 LEU A N 1
ATOM 823 C CA . LEU A 1 104 ? 17.638 2.645 -16.276 1.00 96.56 104 LEU A CA 1
ATOM 824 C C . LEU A 1 104 ? 17.358 1.326 -15.559 1.00 96.56 104 LEU A C 1
ATOM 826 O O . LEU A 1 104 ? 16.472 1.281 -14.718 1.00 96.56 104 LEU A O 1
ATOM 830 N N . ARG A 1 105 ? 18.149 0.282 -15.826 1.00 96.62 105 ARG A N 1
ATOM 831 C CA . ARG A 1 105 ? 18.044 -1.000 -15.122 1.00 96.62 105 ARG A CA 1
ATOM 832 C C . ARG A 1 105 ? 18.283 -0.846 -13.621 1.00 96.62 105 ARG A C 1
ATOM 834 O O . ARG A 1 105 ? 17.521 -1.416 -12.855 1.00 96.62 105 ARG A O 1
ATOM 841 N N . GLN A 1 106 ? 19.299 -0.083 -13.218 1.00 96.06 106 GLN A N 1
ATOM 842 C CA . GLN A 1 106 ? 19.568 0.214 -11.807 1.00 96.06 106 GLN A CA 1
ATOM 843 C C . GLN A 1 106 ? 18.367 0.892 -11.151 1.00 96.06 106 GLN A C 1
ATOM 845 O O . GLN A 1 106 ? 17.880 0.395 -10.149 1.00 96.06 106 GLN A O 1
ATOM 850 N N . ARG A 1 107 ? 17.812 1.939 -11.774 1.00 96.44 107 ARG A N 1
ATOM 851 C CA . ARG A 1 107 ? 16.618 2.620 -11.253 1.00 96.44 107 ARG A CA 1
ATOM 852 C C . ARG A 1 107 ? 15.404 1.710 -11.137 1.00 96.44 107 ARG A C 1
ATOM 854 O O . ARG A 1 107 ? 14.731 1.763 -10.127 1.00 96.44 107 ARG A O 1
ATOM 861 N N . VAL A 1 108 ? 15.156 0.854 -12.127 1.00 97.25 108 VAL A N 1
ATOM 862 C CA . VAL A 1 108 ? 14.061 -0.128 -12.057 1.00 97.25 108 VAL A CA 1
ATOM 863 C C . VAL A 1 108 ? 14.293 -1.140 -10.929 1.00 97.25 108 VAL A C 1
ATOM 865 O O . VAL A 1 108 ? 13.344 -1.539 -10.270 1.00 97.25 108 VAL A O 1
ATOM 868 N N . GLN A 1 109 ? 15.538 -1.567 -10.696 1.00 97.25 109 GLN A N 1
ATOM 869 C CA . GLN A 1 109 ? 15.868 -2.461 -9.580 1.00 97.25 109 GLN A CA 1
ATOM 870 C C . GLN A 1 109 ? 15.717 -1.772 -8.221 1.00 97.25 109 GLN A C 1
ATOM 872 O O . GLN A 1 109 ? 15.203 -2.390 -7.299 1.00 97.25 109 GLN A O 1
ATOM 877 N N . GLU A 1 110 ? 16.155 -0.519 -8.106 1.00 95.75 110 GLU A N 1
ATOM 878 C CA . GLU A 1 110 ? 16.002 0.298 -6.898 1.00 95.75 110 GLU A CA 1
ATOM 879 C C . GLU A 1 110 ? 14.528 0.587 -6.605 1.00 95.75 110 GLU A C 1
ATOM 881 O O . GLU A 1 110 ? 14.097 0.404 -5.478 1.00 95.75 110 GLU A O 1
ATOM 886 N N . GLU A 1 111 ? 13.747 0.967 -7.617 1.00 96.00 111 GLU A N 1
ATOM 887 C CA . GLU A 1 111 ? 12.298 1.174 -7.517 1.00 96.00 111 GLU A CA 1
ATOM 888 C C . GLU A 1 111 ? 11.579 -0.113 -7.097 1.00 96.00 111 GLU A C 1
ATOM 890 O O . GLU A 1 111 ? 10.746 -0.081 -6.203 1.00 96.00 111 GLU A O 1
ATOM 895 N N . ALA A 1 112 ? 11.945 -1.263 -7.671 1.00 96.06 112 ALA A N 1
ATOM 896 C CA . ALA A 1 112 ? 11.376 -2.549 -7.272 1.00 96.06 112 ALA A CA 1
ATOM 897 C C . ALA A 1 112 ? 11.756 -2.965 -5.840 1.00 96.06 112 ALA A C 1
ATOM 899 O O . ALA A 1 112 ? 10.963 -3.620 -5.175 1.00 96.06 112 ALA A O 1
ATOM 900 N N . LEU A 1 113 ? 12.961 -2.617 -5.371 1.00 95.81 113 LEU A N 1
ATOM 901 C CA . LEU A 1 113 ? 13.382 -2.867 -3.989 1.00 95.81 113 LEU A CA 1
ATOM 902 C C . LEU A 1 113 ? 12.626 -1.954 -3.020 1.00 95.81 113 LEU A C 1
ATOM 904 O O . LEU A 1 113 ? 12.192 -2.424 -1.979 1.00 95.81 113 LEU A O 1
ATOM 908 N N . LEU A 1 114 ? 12.438 -0.685 -3.392 1.00 94.44 114 LEU A N 1
ATOM 909 C CA . LEU A 1 114 ? 11.680 0.293 -2.615 1.00 94.44 114 LEU A CA 1
ATOM 910 C C . LEU A 1 114 ? 10.218 -0.152 -2.456 1.00 94.44 114 LEU A C 1
ATOM 912 O O . LEU A 1 114 ? 9.723 -0.184 -1.338 1.00 94.44 114 LEU A O 1
ATOM 916 N N . LEU A 1 115 ? 9.574 -0.593 -3.540 1.00 93.38 115 LEU A N 1
ATOM 917 C CA . LEU A 1 115 ? 8.217 -1.145 -3.476 1.00 93.38 115 LEU A CA 1
ATOM 918 C C . LEU A 1 115 ? 8.130 -2.364 -2.550 1.00 93.38 115 LEU A C 1
ATOM 920 O O . LEU A 1 115 ? 7.191 -2.468 -1.780 1.00 93.38 115 LEU A O 1
ATOM 924 N N . LEU A 1 116 ? 9.124 -3.258 -2.581 1.00 86.69 116 LEU A N 1
ATOM 925 C CA . LEU A 1 116 ? 9.138 -4.408 -1.676 1.00 86.69 116 LEU A CA 1
ATOM 926 C C . LEU A 1 116 ? 9.273 -3.981 -0.208 1.00 86.69 116 LEU A C 1
ATOM 928 O O . LEU A 1 116 ? 8.626 -4.570 0.644 1.00 86.69 116 LEU A O 1
ATOM 932 N N . SER A 1 117 ? 10.097 -2.969 0.088 1.00 86.44 117 SER A N 1
ATOM 933 C CA . SER A 1 117 ? 10.177 -2.431 1.450 1.00 86.44 117 SER A CA 1
ATOM 934 C C . SER A 1 117 ? 8.905 -1.699 1.874 1.00 86.44 117 SER A C 1
ATOM 936 O O . SER A 1 117 ? 8.545 -1.790 3.036 1.00 86.44 117 SER A O 1
ATOM 938 N N . GLU A 1 118 ? 8.221 -1.003 0.960 1.00 91.50 118 GLU A N 1
ATOM 939 C CA . GLU A 1 118 ? 6.918 -0.382 1.246 1.00 91.50 118 GLU A CA 1
ATOM 940 C C . GLU A 1 118 ? 5.861 -1.453 1.551 1.00 91.50 118 GLU A C 1
ATOM 942 O O . GLU A 1 118 ? 5.164 -1.333 2.551 1.00 91.50 118 GLU A O 1
ATOM 947 N N . ASP A 1 119 ? 5.796 -2.529 0.755 1.00 90.50 119 ASP A N 1
ATOM 948 C CA . ASP A 1 119 ? 4.887 -3.657 1.000 1.00 90.50 119 ASP A CA 1
ATOM 949 C C . ASP A 1 119 ? 5.181 -4.338 2.360 1.00 90.50 119 ASP A C 1
ATOM 951 O O . ASP A 1 119 ? 4.257 -4.678 3.093 1.00 90.50 119 ASP A O 1
ATOM 955 N N . GLU A 1 120 ? 6.460 -4.526 2.720 1.00 89.50 120 GLU A N 1
ATOM 956 C CA . GLU A 1 120 ? 6.864 -5.090 4.022 1.00 89.50 120 GLU A CA 1
ATOM 957 C C . GLU A 1 120 ? 6.494 -4.166 5.200 1.00 89.50 120 GLU A C 1
ATOM 959 O O . GLU A 1 120 ? 6.022 -4.649 6.228 1.00 89.50 120 GLU A O 1
ATOM 964 N N . GLU A 1 121 ? 6.683 -2.848 5.065 1.00 89.06 121 GLU A N 1
ATOM 965 C CA . GLU A 1 121 ? 6.290 -1.866 6.088 1.00 89.06 121 GLU A CA 1
ATOM 966 C C . GLU A 1 121 ? 4.762 -1.834 6.286 1.00 89.06 121 GLU A C 1
ATOM 968 O O . GLU A 1 121 ? 4.299 -1.796 7.425 1.00 89.06 121 GLU A O 1
ATOM 973 N N . GLU A 1 122 ? 3.976 -1.906 5.204 1.00 84.44 122 GLU A N 1
ATOM 974 C CA . GLU A 1 122 ? 2.510 -1.994 5.282 1.00 84.44 122 GLU A CA 1
ATOM 975 C C . GLU A 1 122 ? 2.049 -3.269 6.017 1.00 84.44 122 GLU A C 1
ATOM 977 O O . GLU A 1 122 ? 1.155 -3.197 6.862 1.00 84.44 122 GLU A O 1
ATOM 982 N N . GLU A 1 123 ? 2.676 -4.425 5.757 1.00 87.56 123 GLU A N 1
ATOM 983 C CA . GLU A 1 123 ? 2.371 -5.675 6.476 1.00 87.56 123 GLU A CA 1
ATOM 984 C C . GLU A 1 123 ? 2.674 -5.570 7.985 1.00 87.56 123 GLU A C 1
ATOM 986 O O . GLU A 1 123 ? 1.880 -6.038 8.806 1.00 87.56 123 GLU A O 1
ATOM 991 N N . GLU A 1 124 ? 3.790 -4.940 8.377 1.00 88.06 124 GLU A N 1
ATOM 992 C CA . GLU A 1 124 ? 4.125 -4.730 9.794 1.00 88.06 124 GLU A CA 1
ATOM 993 C C . GLU A 1 124 ? 3.103 -3.822 10.504 1.00 88.06 124 GLU A C 1
ATOM 995 O O . GLU A 1 124 ? 2.694 -4.124 11.629 1.00 88.06 124 GLU A O 1
ATOM 1000 N N . GLU A 1 125 ? 2.647 -2.745 9.854 1.00 87.75 125 GLU A N 1
ATOM 1001 C CA . GLU A 1 125 ? 1.612 -1.856 10.403 1.00 87.75 125 GLU A CA 1
ATOM 1002 C C . GLU A 1 125 ? 0.276 -2.593 10.614 1.00 87.75 125 GLU A C 1
ATOM 1004 O O . GLU A 1 125 ? -0.353 -2.442 11.667 1.00 87.75 125 GLU A O 1
ATOM 1009 N N . GLU A 1 126 ? -0.143 -3.437 9.663 1.00 89.69 126 GLU A N 1
ATOM 1010 C CA . GLU A 1 126 ? -1.352 -4.261 9.806 1.00 89.69 126 GLU A CA 1
ATOM 1011 C C . GLU A 1 126 ? -1.245 -5.226 11.003 1.00 89.69 126 GLU A C 1
ATOM 1013 O O . GLU A 1 126 ? -2.180 -5.334 11.806 1.00 89.69 126 GLU A O 1
ATOM 1018 N N . GLU A 1 127 ? -0.101 -5.899 11.179 1.00 91.50 127 GLU A N 1
ATOM 1019 C CA . GLU A 1 127 ? 0.129 -6.789 12.325 1.00 91.50 127 GLU A CA 1
ATOM 1020 C C . GLU A 1 127 ? 0.120 -6.034 13.671 1.00 91.50 127 GLU A C 1
ATOM 1022 O O . GLU A 1 127 ? -0.391 -6.551 14.679 1.00 91.50 127 GLU A O 1
ATOM 1027 N N . GLU A 1 128 ? 0.658 -4.810 13.714 1.00 86.81 128 GLU A N 1
ATOM 1028 C CA . GLU A 1 128 ? 0.592 -3.946 14.897 1.00 86.81 128 GLU A CA 1
ATOM 1029 C C . GLU A 1 128 ? -0.858 -3.572 15.236 1.00 86.81 128 GLU A C 1
ATOM 1031 O O . GLU A 1 128 ? -1.281 -3.762 16.384 1.00 86.81 128 GLU A O 1
ATOM 1036 N N . GLU A 1 129 ? -1.654 -3.134 14.254 1.00 81.75 129 GLU A N 1
ATOM 1037 C CA . GLU A 1 129 ? -3.073 -2.809 14.448 1.00 81.75 129 GLU A CA 1
ATOM 1038 C C . GLU A 1 129 ? -3.881 -4.018 14.956 1.00 81.75 129 GLU A C 1
ATOM 1040 O O . GLU A 1 129 ? -4.713 -3.892 15.868 1.00 81.75 129 GLU A O 1
ATOM 1045 N N . GLU A 1 130 ? -3.623 -5.217 14.425 1.00 85.19 130 GLU A N 1
ATOM 1046 C CA . GLU A 1 130 ? -4.265 -6.451 14.888 1.00 85.19 130 GLU A CA 1
ATOM 1047 C C . GLU A 1 130 ? -3.906 -6.783 16.346 1.00 85.19 130 GLU A C 1
ATOM 1049 O O . GLU A 1 130 ? -4.776 -7.142 17.157 1.00 85.19 130 GLU A O 1
ATOM 1054 N N . SER A 1 131 ? -2.627 -6.644 16.703 1.00 87.25 131 SER A N 1
ATOM 1055 C CA . SER A 1 131 ? -2.124 -6.865 18.061 1.00 87.25 131 SER A CA 1
ATOM 1056 C C . SER A 1 131 ? -2.745 -5.887 19.059 1.00 87.25 131 SER A C 1
ATOM 1058 O O . SER A 1 131 ? -3.240 -6.302 20.118 1.00 87.25 131 SER A O 1
ATOM 1060 N N . GLU A 1 132 ? -2.787 -4.599 18.715 1.00 91.12 132 GLU A N 1
ATOM 1061 C CA . GLU A 1 132 ? -3.438 -3.563 19.518 1.00 91.12 132 GLU A CA 1
ATOM 1062 C C . GLU A 1 132 ? -4.935 -3.852 19.697 1.00 91.12 132 GLU A C 1
ATOM 1064 O O . GLU A 1 132 ? -5.464 -3.793 20.816 1.00 91.12 132 GLU A O 1
ATOM 1069 N N . GLY A 1 133 ? -5.613 -4.266 18.622 1.00 90.19 133 GLY A N 1
ATOM 1070 C CA . GLY A 1 133 ? -7.018 -4.665 18.649 1.00 90.19 133 GLY A CA 1
ATOM 1071 C C . GLY A 1 133 ? -7.297 -5.823 19.614 1.00 90.19 133 GLY A C 1
ATOM 1072 O O . GLY A 1 133 ? -8.267 -5.787 20.384 1.00 90.19 133 GLY A O 1
ATOM 1073 N N . MET A 1 134 ? -6.430 -6.840 19.641 1.00 77.25 134 MET A N 1
ATOM 1074 C CA . MET A 1 134 ? -6.559 -7.959 20.580 1.00 77.25 134 MET A CA 1
ATOM 1075 C C . MET A 1 134 ? -6.374 -7.529 22.038 1.00 77.25 134 MET A C 1
ATOM 1077 O O . MET A 1 134 ? -7.124 -7.978 22.912 1.00 77.25 134 MET A O 1
ATOM 1081 N N . GLN A 1 135 ? -5.412 -6.650 22.322 1.00 85.56 135 GLN A N 1
ATOM 1082 C CA . GLN A 1 135 ? -5.177 -6.153 23.679 1.00 85.56 135 GLN A CA 1
ATOM 1083 C C . GLN A 1 135 ? -6.394 -5.390 24.208 1.00 85.56 135 GLN A C 1
ATOM 1085 O O . GLN A 1 135 ? -6.902 -5.723 25.286 1.00 85.56 135 GLN A O 1
ATOM 1090 N N . LEU A 1 136 ? -6.932 -4.457 23.419 1.00 91.31 136 LEU A N 1
ATOM 1091 C CA . LEU A 1 136 ? -8.128 -3.689 23.777 1.00 91.31 136 LEU A CA 1
ATOM 1092 C C . LEU A 1 136 ? -9.332 -4.596 24.057 1.00 91.31 136 LEU A C 1
ATOM 1094 O O . LEU A 1 136 ? -10.044 -4.396 25.043 1.00 91.31 136 LEU A O 1
ATOM 1098 N N . GLN A 1 137 ? -9.528 -5.649 23.258 1.00 87.50 137 GLN A N 1
ATOM 1099 C CA . GLN A 1 137 ? -10.608 -6.611 23.486 1.00 87.50 137 GLN A CA 1
ATOM 1100 C C . GLN A 1 137 ? -10.461 -7.347 24.829 1.00 87.50 137 GLN A C 1
ATOM 1102 O O . GLN A 1 137 ? -11.452 -7.611 25.522 1.00 87.50 137 GLN A O 1
ATOM 1107 N N . THR A 1 138 ? -9.236 -7.716 25.213 1.00 89.88 138 THR A N 1
ATOM 1108 C CA . THR A 1 138 ? -9.005 -8.378 26.506 1.00 89.88 138 THR A CA 1
ATOM 1109 C C . THR A 1 138 ? -9.256 -7.441 27.682 1.00 89.88 138 THR A C 1
ATOM 1111 O O . THR A 1 138 ? -9.863 -7.855 28.676 1.00 89.88 138 THR A O 1
ATOM 1114 N N . GLU A 1 139 ? -8.855 -6.178 27.554 1.00 91.00 139 GLU A N 1
ATOM 1115 C CA . GLU A 1 139 ? -9.090 -5.150 28.561 1.00 91.00 139 GLU A CA 1
ATOM 1116 C C . GLU A 1 139 ? -10.587 -4.847 28.721 1.00 91.00 139 GLU A C 1
ATOM 1118 O O . GLU A 1 139 ? -11.097 -4.821 29.845 1.00 91.00 139 GLU A O 1
ATOM 1123 N N . GLU A 1 140 ? -11.324 -4.712 27.616 1.00 91.94 140 GLU A N 1
ATOM 1124 C CA . GLU A 1 140 ? -12.774 -4.501 27.628 1.00 91.94 140 GLU A CA 1
ATOM 1125 C C . GLU A 1 140 ? -13.496 -5.635 28.366 1.00 91.94 140 GLU A C 1
ATOM 1127 O O . GLU A 1 140 ? -14.308 -5.386 29.267 1.00 91.94 140 GLU A O 1
ATOM 1132 N N . ARG A 1 141 ? -13.149 -6.891 28.053 1.00 93.62 141 ARG A N 1
ATOM 1133 C CA . ARG A 1 141 ? -13.723 -8.061 28.729 1.00 93.62 141 ARG A CA 1
ATOM 1134 C C . ARG A 1 141 ? -13.448 -8.022 30.233 1.00 93.62 141 ARG A C 1
ATOM 1136 O O . ARG A 1 141 ? -14.350 -8.288 31.028 1.00 93.62 141 ARG A O 1
ATOM 1143 N N . ALA A 1 142 ? -12.234 -7.653 30.641 1.00 96.19 142 ALA A N 1
ATOM 1144 C CA . ALA A 1 142 ? -11.877 -7.540 32.052 1.00 96.19 142 ALA A CA 1
ATOM 1145 C C . ALA A 1 142 ? -12.687 -6.446 32.774 1.00 96.19 142 ALA A C 1
ATOM 1147 O O . ALA A 1 142 ? -13.174 -6.663 33.890 1.00 96.19 142 ALA A O 1
ATOM 1148 N N . LEU A 1 143 ? -12.887 -5.287 32.142 1.00 94.19 143 LEU A N 1
ATOM 1149 C CA . LEU A 1 143 ? -13.707 -4.205 32.692 1.00 94.19 143 LEU A CA 1
ATOM 1150 C C . LEU A 1 143 ? -15.180 -4.608 32.819 1.00 94.19 143 LEU A C 1
ATOM 1152 O O . LEU A 1 143 ? -15.823 -4.314 33.836 1.00 94.19 143 LEU A O 1
ATOM 1156 N N . GLU A 1 144 ? -15.718 -5.315 31.826 1.00 94.50 144 GLU A N 1
ATOM 1157 C CA . GLU A 1 144 ? -17.090 -5.811 31.870 1.00 94.50 144 GLU A CA 1
ATOM 1158 C C . GLU A 1 144 ? -17.283 -6.862 32.973 1.00 94.50 144 GLU A C 1
ATOM 1160 O O . GLU A 1 144 ? -18.264 -6.809 33.724 1.00 94.50 144 GLU A O 1
ATOM 1165 N N . GLU A 1 145 ? -16.314 -7.758 33.168 1.00 96.50 145 GLU A N 1
ATOM 1166 C CA . GLU A 1 145 ? -16.323 -8.701 34.285 1.00 96.50 145 GLU A CA 1
ATOM 1167 C C . GLU A 1 145 ? -16.302 -8.000 35.647 1.00 96.50 145 GLU A C 1
ATOM 1169 O O . GLU A 1 145 ? -17.052 -8.388 36.546 1.00 96.50 145 GLU A O 1
ATOM 1174 N N . LEU A 1 146 ? -15.488 -6.954 35.825 1.00 96.00 146 LEU A N 1
ATOM 1175 C CA . LEU A 1 146 ? -15.457 -6.173 37.068 1.00 96.00 146 LEU A CA 1
ATOM 1176 C C . LEU A 1 146 ? -16.794 -5.473 37.331 1.00 96.00 146 LEU A C 1
ATOM 1178 O O . LEU A 1 146 ? -17.310 -5.497 38.455 1.00 96.00 146 LEU A O 1
ATOM 1182 N N . LYS A 1 147 ? -17.395 -4.886 36.292 1.00 96.56 147 LYS A N 1
ATOM 1183 C CA . LYS A 1 147 ? -18.723 -4.266 36.366 1.00 96.56 147 LYS A CA 1
ATOM 1184 C C . LYS A 1 147 ? -19.793 -5.290 36.757 1.00 96.56 147 LYS A C 1
ATOM 1186 O O . LYS A 1 147 ? -20.633 -4.993 37.612 1.00 96.56 147 LYS A O 1
ATOM 1191 N N . ASN A 1 148 ? -19.740 -6.491 36.183 1.00 96.69 148 ASN A N 1
ATOM 1192 C CA . ASN A 1 148 ? -20.652 -7.583 36.510 1.00 96.69 148 ASN A CA 1
ATOM 1193 C C . ASN A 1 148 ? -20.452 -8.096 37.938 1.00 96.69 148 ASN A C 1
ATOM 1195 O O . ASN A 1 148 ? -21.435 -8.180 38.672 1.00 96.69 148 ASN A O 1
ATOM 1199 N N . LYS A 1 149 ? -19.212 -8.340 38.382 1.00 97.38 149 LYS A N 1
ATOM 1200 C CA . LYS A 1 149 ? -18.897 -8.754 39.764 1.00 97.38 149 LYS A CA 1
ATOM 1201 C C . LYS A 1 149 ? -19.453 -7.769 40.788 1.00 97.38 149 LYS A C 1
ATOM 1203 O O . LYS A 1 149 ? -20.197 -8.170 41.677 1.00 97.38 149 LYS A O 1
ATOM 1208 N N . LYS A 1 150 ? -19.217 -6.469 40.594 1.00 96.81 150 LYS A N 1
ATOM 1209 C CA . LYS A 1 150 ? -19.753 -5.415 41.471 1.00 96.81 150 LYS A CA 1
ATOM 1210 C C . LYS A 1 150 ? -21.282 -5.398 41.499 1.00 96.81 150 LYS A C 1
ATOM 1212 O O . LYS A 1 150 ? -21.909 -5.108 42.517 1.00 96.81 150 LYS A O 1
ATOM 1217 N N . LEU A 1 151 ? -21.925 -5.656 40.363 1.00 95.25 151 LEU A N 1
ATOM 1218 C CA . LEU A 1 151 ? -23.380 -5.724 40.286 1.00 95.25 151 LEU A CA 1
ATOM 1219 C C . LEU A 1 151 ? -23.913 -6.980 40.986 1.00 95.25 151 LEU A C 1
ATOM 1221 O O . LEU A 1 151 ? -24.918 -6.899 41.691 1.00 95.25 151 LEU A O 1
ATOM 1225 N N . GLU A 1 152 ? -23.242 -8.117 40.829 1.00 95.75 152 GLU A N 1
ATOM 1226 C CA . GLU A 1 152 ? -23.567 -9.343 41.548 1.00 95.75 152 GLU A CA 1
ATOM 1227 C C . GLU A 1 152 ? -23.392 -9.211 43.055 1.00 95.75 152 GLU A C 1
ATOM 1229 O O . GLU A 1 152 ? -24.248 -9.692 43.789 1.00 95.75 152 GLU A O 1
ATOM 1234 N N . GLU A 1 153 ? -22.337 -8.550 43.522 1.00 96.38 153 GLU A N 1
ATOM 1235 C CA . GLU A 1 153 ? -22.131 -8.249 44.941 1.00 96.38 153 GLU A CA 1
ATOM 1236 C C . GLU A 1 153 ? -23.300 -7.436 45.486 1.00 96.38 153 GLU A C 1
ATOM 1238 O O . GLU A 1 153 ? -23.970 -7.890 46.408 1.00 96.38 153 GLU A O 1
ATOM 1243 N N . ARG A 1 154 ? -23.679 -6.338 44.819 1.00 95.94 154 ARG A N 1
ATOM 1244 C CA . ARG A 1 154 ? -24.875 -5.567 45.202 1.00 95.94 154 ARG A CA 1
ATOM 1245 C C . ARG A 1 154 ? -26.152 -6.411 45.190 1.00 95.94 154 ARG A C 1
ATOM 1247 O O . ARG A 1 154 ? -27.015 -6.260 46.054 1.00 95.94 154 ARG A O 1
ATOM 1254 N N . LYS A 1 155 ? -26.311 -7.315 44.216 1.00 97.75 155 LYS A N 1
ATOM 1255 C CA . LYS A 1 155 ? -27.446 -8.256 44.173 1.00 97.75 155 LYS A CA 1
ATOM 1256 C C . LYS A 1 155 ? -27.409 -9.245 45.340 1.00 97.75 155 LYS A C 1
ATOM 1258 O O . LYS A 1 155 ? -28.466 -9.609 45.841 1.00 97.75 155 LYS A O 1
ATOM 1263 N N . LYS A 1 156 ? -26.232 -9.719 45.746 1.00 97.19 156 LYS A N 1
ATOM 1264 C CA . LYS A 1 156 ? -26.060 -10.638 46.880 1.00 97.19 156 LYS A CA 1
ATOM 1265 C C . LYS A 1 156 ? -26.332 -9.919 48.198 1.00 97.19 156 LYS A C 1
ATOM 1267 O O . LYS A 1 156 ? -27.118 -10.430 48.982 1.00 97.19 156 LYS A O 1
ATOM 1272 N N . GLU A 1 157 ? -25.788 -8.721 48.383 1.00 95.50 157 GLU A N 1
ATOM 1273 C CA . GLU A 1 157 ? -26.033 -7.861 49.547 1.00 95.50 157 GLU A CA 1
ATOM 1274 C C . GLU A 1 157 ? -27.523 -7.557 49.717 1.00 95.50 157 GLU A C 1
ATOM 1276 O O . GLU A 1 157 ? -28.098 -7.800 50.773 1.00 95.50 157 GLU A O 1
ATOM 1281 N N . THR A 1 158 ? -28.188 -7.090 48.658 1.00 95.88 158 THR A N 1
ATOM 1282 C CA . THR A 1 158 ? -29.631 -6.796 48.708 1.00 95.88 158 THR A CA 1
ATOM 1283 C C . THR A 1 158 ? -30.464 -8.040 49.005 1.00 95.88 158 THR A C 1
ATOM 1285 O O . THR A 1 158 ? -31.375 -7.979 49.827 1.00 95.88 158 THR A O 1
ATOM 1288 N N . LYS A 1 159 ? -30.137 -9.188 48.397 1.00 96.50 159 LYS A N 1
ATOM 1289 C CA . LYS A 1 159 ? -30.779 -10.469 48.729 1.00 96.50 159 LYS A CA 1
ATOM 1290 C C . LYS A 1 159 ? -30.560 -10.854 50.191 1.00 96.50 159 LYS A C 1
ATOM 1292 O O . LYS A 1 159 ? -31.505 -11.301 50.828 1.00 96.50 159 LYS A O 1
ATOM 1297 N N . GLN A 1 160 ? -29.347 -10.682 50.713 1.00 94.56 160 GLN A N 1
ATOM 1298 C CA . GLN A 1 160 ? -29.023 -10.995 52.102 1.00 94.56 160 GLN A CA 1
ATOM 1299 C C . GLN A 1 160 ? -29.838 -10.135 53.069 1.00 94.56 160 GLN A C 1
ATOM 1301 O O . GLN A 1 160 ? -30.449 -10.682 53.980 1.00 94.56 160 GLN A O 1
ATOM 1306 N N . ILE A 1 161 ? -29.928 -8.826 52.821 1.00 95.62 161 ILE A N 1
ATOM 1307 C CA . ILE A 1 161 ? -30.746 -7.911 53.628 1.00 95.62 161 ILE A CA 1
ATOM 1308 C C . ILE A 1 161 ? -32.209 -8.369 53.651 1.00 95.62 161 ILE A C 1
ATOM 1310 O O . ILE A 1 161 ? -32.801 -8.453 54.719 1.00 95.62 161 ILE A O 1
ATOM 1314 N N . VAL A 1 162 ? -32.787 -8.717 52.495 1.00 96.81 162 VAL A N 1
ATOM 1315 C CA . VAL A 1 162 ? -34.181 -9.193 52.417 1.00 96.81 162 VAL A CA 1
ATOM 1316 C C . VAL A 1 162 ? -34.380 -10.499 53.192 1.00 96.81 162 VAL A C 1
ATOM 1318 O O . VAL A 1 162 ? -35.386 -10.653 53.876 1.00 96.81 162 VAL A O 1
ATOM 1321 N N . VAL A 1 163 ? -33.435 -11.439 53.112 1.00 96.56 163 VAL A N 1
ATOM 1322 C CA . VAL A 1 163 ? -33.510 -12.707 53.856 1.00 96.56 163 VAL A CA 1
ATOM 1323 C C . VAL A 1 163 ? -33.409 -12.475 55.364 1.00 96.56 163 VAL A C 1
ATOM 1325 O O . VAL A 1 163 ? -34.185 -13.057 56.120 1.00 96.56 163 VAL A O 1
ATOM 1328 N N . GLU A 1 164 ? -32.480 -11.623 55.802 1.00 94.12 164 GLU A N 1
ATOM 1329 C CA . GLU A 1 164 ? -32.345 -11.248 57.211 1.00 94.12 164 GLU A CA 1
ATOM 1330 C C . GLU A 1 164 ? -33.603 -10.537 57.726 1.00 94.12 164 GLU A C 1
ATOM 1332 O O . GLU A 1 164 ? -34.037 -10.814 58.842 1.00 94.12 164 GLU A O 1
ATOM 1337 N N . GLU A 1 165 ? -34.221 -9.674 56.916 1.00 93.88 165 GLU A N 1
ATOM 1338 C CA . GLU A 1 165 ? -35.460 -8.979 57.275 1.00 93.88 165 GLU A CA 1
ATOM 1339 C C . GLU A 1 165 ? -36.641 -9.948 57.408 1.00 93.88 165 GLU A C 1
ATOM 1341 O O . GLU A 1 165 ? -37.303 -9.952 58.440 1.00 93.88 165 GLU A O 1
ATOM 1346 N N . ILE A 1 166 ? -36.843 -10.855 56.443 1.00 93.75 166 ILE A N 1
ATOM 1347 C CA . ILE A 1 166 ? -37.890 -11.891 56.528 1.00 93.75 166 ILE A CA 1
ATOM 1348 C C . ILE A 1 166 ? -37.695 -12.765 57.777 1.00 93.75 166 ILE A C 1
ATOM 1350 O O . ILE A 1 166 ? -38.667 -13.142 58.428 1.00 93.75 166 ILE A O 1
ATOM 1354 N N . GLY A 1 167 ? -36.445 -13.087 58.128 1.00 91.81 167 GLY A N 1
ATOM 1355 C CA . GLY A 1 167 ? -36.128 -13.835 59.344 1.00 91.81 167 GLY A CA 1
ATOM 1356 C C . GLY A 1 167 ? -36.511 -13.081 60.621 1.00 91.81 167 GLY A C 1
ATOM 1357 O O . GLY A 1 167 ? -37.126 -13.668 61.512 1.00 91.81 167 GLY A O 1
ATOM 1358 N N . LYS A 1 168 ? -36.198 -11.780 60.694 1.00 93.25 168 LYS A N 1
ATOM 1359 C CA . LYS A 1 168 ? -36.598 -10.916 61.817 1.00 93.25 168 LYS A CA 1
ATOM 1360 C C . LYS A 1 168 ? -38.111 -10.774 61.903 1.00 93.25 168 LYS A C 1
ATOM 1362 O O . LYS A 1 168 ? -38.654 -10.934 62.990 1.00 93.25 168 LYS A O 1
ATOM 1367 N N . ASP A 1 169 ? -38.788 -10.533 60.785 1.00 88.50 169 ASP A N 1
ATOM 1368 C CA . ASP A 1 169 ? -40.246 -10.417 60.730 1.00 88.50 169 ASP A CA 1
ATOM 1369 C C . ASP A 1 169 ? -40.925 -11.710 61.188 1.00 88.50 169 ASP A C 1
ATOM 1371 O O . ASP A 1 169 ? -41.860 -11.668 61.987 1.00 88.50 169 ASP A O 1
ATOM 1375 N N . ALA A 1 170 ? -40.415 -12.872 60.767 1.00 87.31 170 ALA A N 1
ATOM 1376 C CA . ALA A 1 170 ? -40.905 -14.169 61.226 1.00 87.31 170 ALA A CA 1
ATOM 1377 C C . ALA A 1 170 ? -40.662 -14.389 62.729 1.00 87.31 170 ALA A C 1
ATOM 1379 O O . ALA A 1 170 ? -41.496 -14.977 63.416 1.00 87.31 170 ALA A O 1
ATOM 1380 N N . GLU A 1 171 ? -39.540 -13.914 63.275 1.00 85.44 171 GLU A N 1
ATOM 1381 C CA . GLU A 1 171 ? -39.264 -14.002 64.710 1.00 85.44 171 GLU A CA 1
ATOM 1382 C C . GLU A 1 171 ? -40.120 -13.027 65.532 1.00 85.44 171 GLU A C 1
ATOM 1384 O O . GLU A 1 171 ? -40.572 -13.382 66.621 1.00 85.44 171 GLU A O 1
ATOM 1389 N N . ILE A 1 172 ? -40.406 -11.836 65.000 1.00 87.25 172 ILE A N 1
ATOM 1390 C CA . ILE A 1 172 ? -41.373 -10.895 65.574 1.00 87.25 172 ILE A CA 1
ATOM 1391 C C . ILE A 1 172 ? -42.765 -11.530 65.577 1.00 87.25 172 ILE A C 1
ATOM 1393 O O . ILE A 1 172 ? -43.415 -11.536 66.620 1.00 87.25 172 ILE A O 1
ATOM 1397 N N . GLN A 1 173 ? -43.197 -12.125 64.460 1.00 81.06 173 GLN A N 1
ATOM 1398 C CA . GLN A 1 173 ? -44.464 -12.856 64.379 1.00 81.06 173 GLN A CA 1
ATOM 1399 C C . GLN A 1 173 ? -44.516 -13.998 65.389 1.00 81.06 173 GLN A C 1
ATOM 1401 O O . GLN A 1 173 ? -45.475 -14.093 66.141 1.00 81.06 173 GLN A O 1
ATOM 1406 N N . LYS A 1 174 ? -43.460 -14.809 65.487 1.00 87.81 174 LYS A N 1
ATOM 1407 C CA . LYS A 1 174 ? -43.376 -15.903 66.458 1.00 87.81 174 LYS A CA 1
ATOM 1408 C C . LYS A 1 174 ? -43.423 -15.409 67.904 1.00 87.81 174 LYS A C 1
ATOM 1410 O O . LYS A 1 174 ? -44.061 -16.046 68.734 1.00 87.81 174 LYS A O 1
ATOM 1415 N N . ARG A 1 175 ? -42.755 -14.298 68.233 1.00 82.38 175 ARG A N 1
ATOM 1416 C CA . ARG A 1 175 ? -42.857 -13.672 69.564 1.00 82.38 175 ARG A CA 1
ATOM 1417 C C . ARG A 1 175 ? -44.283 -13.214 69.846 1.00 82.38 175 ARG A C 1
ATOM 1419 O O . ARG A 1 175 ? -44.771 -13.454 70.941 1.00 82.38 175 ARG A O 1
ATOM 1426 N N . LEU A 1 176 ? -44.941 -12.611 68.859 1.00 81.38 176 LEU A N 1
ATOM 1427 C CA . LEU A 1 176 ? -46.315 -12.124 68.967 1.00 81.38 176 LEU A CA 1
ATOM 1428 C C . LEU A 1 176 ? -47.322 -13.282 69.077 1.00 81.38 176 LEU A C 1
ATOM 1430 O O . LEU A 1 176 ? -48.249 -13.210 69.872 1.00 81.38 176 LEU A O 1
ATOM 1434 N N . GLU A 1 177 ? -47.104 -14.387 68.363 1.00 79.12 177 GLU A N 1
ATOM 1435 C CA . GLU A 1 177 ? -47.864 -15.635 68.513 1.00 79.12 177 GLU A CA 1
ATOM 1436 C C . GLU A 1 177 ? -47.622 -16.297 69.871 1.00 79.12 177 GLU A C 1
ATOM 1438 O O . GLU A 1 177 ? -48.561 -16.802 70.472 1.00 79.12 177 GLU A O 1
ATOM 1443 N N . GLN A 1 178 ? -46.391 -16.290 70.390 1.00 73.56 178 GLN A N 1
ATOM 1444 C CA . GLN A 1 178 ? -46.095 -16.788 71.738 1.00 73.56 178 GLN A CA 1
ATOM 1445 C C . GLN A 1 178 ? -46.739 -15.919 72.822 1.00 73.56 178 GLN A C 1
ATOM 1447 O O . GLN A 1 178 ? -47.232 -16.459 73.808 1.00 73.56 178 GLN A O 1
ATOM 1452 N N . GLU A 1 179 ? -46.764 -14.599 72.635 1.00 70.75 179 GLU A N 1
ATOM 1453 C CA . GLU A 1 179 ? -47.467 -13.662 73.511 1.00 70.75 179 GLU A CA 1
ATOM 1454 C C . GLU A 1 179 ? -48.985 -13.882 73.443 1.00 70.75 179 GLU A C 1
ATOM 1456 O O . GLU A 1 179 ? -49.627 -13.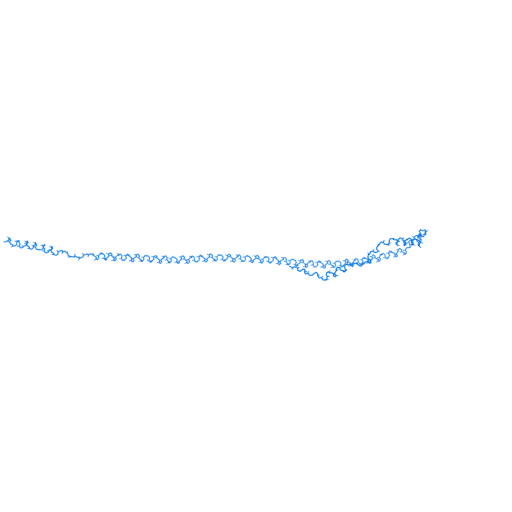999 74.483 1.00 70.75 179 GLU A O 1
ATOM 1461 N N . ALA A 1 180 ? -49.552 -14.059 72.247 1.00 69.00 180 ALA A N 1
ATOM 1462 C CA . ALA A 1 180 ? -50.959 -14.412 72.067 1.00 69.00 180 ALA A CA 1
ATOM 1463 C C . ALA A 1 180 ? -51.298 -15.786 72.675 1.00 69.00 180 ALA A C 1
ATOM 1465 O O . ALA A 1 180 ? -52.324 -15.934 73.326 1.00 69.00 180 ALA A O 1
ATOM 1466 N N . ASN A 1 181 ? -50.408 -16.772 72.550 1.00 63.78 181 ASN A N 1
ATOM 1467 C CA . ASN A 1 181 ? -50.542 -18.081 73.190 1.00 63.78 181 ASN A CA 1
ATOM 1468 C C . ASN A 1 181 ? -50.379 -18.006 74.721 1.00 63.78 181 ASN A C 1
ATOM 1470 O O . ASN A 1 181 ? -50.884 -18.861 75.435 1.00 63.78 181 ASN A O 1
ATOM 1474 N N . SER A 1 182 ? -49.689 -16.985 75.244 1.00 58.22 182 SER A N 1
ATOM 1475 C CA . SER A 1 182 ? -49.662 -16.674 76.682 1.00 58.22 182 SER A CA 1
ATOM 1476 C C . SER A 1 182 ? -50.845 -15.819 77.149 1.00 58.22 182 SER A C 1
ATOM 1478 O O . SER A 1 182 ? -51.081 -15.715 78.347 1.00 58.22 182 SER A O 1
ATOM 1480 N N . ALA A 1 183 ? -51.587 -15.210 76.222 1.00 58.66 183 ALA A N 1
ATOM 1481 C CA . ALA A 1 183 ? -52.836 -14.511 76.504 1.00 58.66 183 ALA A CA 1
ATOM 1482 C C . ALA A 1 183 ? -54.039 -15.472 76.557 1.00 58.66 183 ALA A C 1
ATOM 1484 O O . ALA A 1 183 ? -55.081 -15.087 77.074 1.00 58.66 183 ALA A O 1
ATOM 1485 N N . ASP A 1 184 ? -53.871 -16.718 76.100 1.00 54.34 184 ASP A N 1
ATOM 1486 C CA . ASP A 1 184 ? -54.788 -17.846 76.331 1.00 54.34 184 ASP A CA 1
ATOM 1487 C C . ASP A 1 184 ? -54.455 -18.576 77.650 1.00 54.34 184 ASP A C 1
ATOM 1489 O O . ASP A 1 184 ? -54.505 -19.800 77.768 1.00 54.34 184 ASP A O 1
ATOM 1493 N N . ILE A 1 185 ? -54.025 -17.815 78.663 1.00 55.25 185 ILE A N 1
ATOM 1494 C CA . ILE A 1 185 ? -54.118 -18.265 80.050 1.00 55.25 185 ILE A CA 1
ATOM 1495 C C . ILE A 1 185 ? -55.584 -18.095 80.411 1.00 55.25 185 ILE A C 1
ATOM 1497 O O . ILE A 1 185 ? -56.053 -16.975 80.602 1.00 55.25 185 ILE A O 1
ATOM 1501 N N . ASP A 1 186 ? -56.281 -19.223 80.461 1.00 53.75 186 ASP A N 1
ATOM 1502 C CA . ASP A 1 186 ? -57.653 -19.361 80.924 1.00 53.75 186 ASP A CA 1
ATOM 1503 C C . ASP A 1 186 ? -57.736 -18.862 82.378 1.00 53.75 186 ASP A C 1
ATOM 1505 O O . ASP A 1 186 ? -57.600 -19.611 83.344 1.00 53.75 186 ASP A O 1
ATOM 1509 N N . THR A 1 187 ? -57.902 -17.549 82.547 1.00 55.50 187 THR A N 1
ATOM 1510 C CA . THR A 1 187 ? -58.449 -16.925 83.758 1.00 55.50 187 THR A CA 1
ATOM 1511 C C . THR A 1 187 ? -59.949 -17.208 83.839 1.00 55.50 187 THR A C 1
ATOM 1513 O O . THR A 1 187 ? -60.748 -16.302 84.074 1.00 55.50 187 THR A O 1
ATOM 1516 N N . ASP A 1 188 ? -60.347 -18.454 83.597 1.00 55.66 188 ASP A N 1
ATOM 1517 C CA . ASP A 1 188 ? -61.638 -18.951 84.030 1.00 55.66 188 ASP A CA 1
ATOM 1518 C C . ASP A 1 188 ? -61.495 -19.326 85.505 1.00 55.66 188 ASP A C 1
ATOM 1520 O O . ASP A 1 188 ? -61.284 -20.475 85.893 1.00 55.66 188 ASP A O 1
ATOM 1524 N N . ASP A 1 189 ? -61.568 -18.291 86.340 1.00 57.22 189 ASP A N 1
ATOM 1525 C CA . ASP A 1 189 ? -61.810 -18.398 87.774 1.00 57.22 189 ASP A CA 1
ATOM 1526 C C . ASP A 1 189 ? -63.250 -18.904 88.057 1.00 57.22 189 ASP A C 1
ATOM 1528 O O . ASP A 1 189 ? -63.859 -18.521 89.056 1.00 57.22 189 ASP A O 1
ATOM 1532 N N . GLU A 1 190 ? -63.805 -19.825 87.258 1.00 58.72 190 GLU A N 1
ATOM 1533 C CA . GLU A 1 190 ? -64.845 -20.757 87.713 1.00 58.72 190 GLU A CA 1
ATOM 1534 C C . GLU A 1 190 ? -64.218 -21.815 88.644 1.00 58.72 190 GLU A C 1
ATOM 1536 O O . GLU A 1 190 ? -64.321 -23.033 88.476 1.00 58.72 190 GLU A O 1
ATOM 1541 N N . ILE A 1 191 ? -63.591 -21.340 89.722 1.00 60.50 191 ILE A N 1
ATOM 1542 C CA . ILE A 1 191 ? -63.533 -22.110 90.957 1.00 60.50 191 ILE A CA 1
ATOM 1543 C C . ILE A 1 191 ? -64.990 -22.357 91.334 1.00 60.50 191 ILE A C 1
ATOM 1545 O O . ILE A 1 191 ? -65.725 -21.421 91.632 1.00 60.50 191 ILE A O 1
ATOM 1549 N N . ASN A 1 192 ? -65.403 -23.622 91.249 1.00 60.09 192 ASN A N 1
ATOM 1550 C CA . ASN A 1 192 ? -66.768 -24.092 91.442 1.00 60.09 192 ASN A CA 1
ATOM 1551 C C . ASN A 1 192 ? -67.417 -23.424 92.666 1.00 60.09 192 ASN A C 1
ATOM 1553 O O . ASN A 1 192 ? -67.228 -23.863 93.803 1.00 60.09 192 ASN A O 1
ATOM 1557 N N . GLU A 1 193 ? -68.206 -22.375 92.425 1.00 65.56 193 GLU A N 1
ATOM 1558 C CA . GLU A 1 193 ? -68.872 -21.560 93.449 1.00 65.56 193 GLU A CA 1
ATOM 1559 C C . GLU A 1 193 ? -69.693 -22.452 94.406 1.00 65.56 193 GLU A C 1
ATOM 1561 O O . GLU A 1 193 ? -69.846 -22.167 95.596 1.00 65.56 193 GLU A O 1
ATOM 1566 N N . ALA A 1 194 ? -70.149 -23.610 93.907 1.00 68.50 194 ALA A N 1
ATOM 1567 C CA . ALA A 1 194 ? -70.839 -24.632 94.682 1.00 68.50 194 ALA A CA 1
ATOM 1568 C C . ALA A 1 194 ? -69.963 -25.293 95.764 1.00 68.50 194 ALA A C 1
ATOM 1570 O O . ALA A 1 194 ? -70.459 -25.570 96.857 1.00 68.50 194 ALA A O 1
ATOM 1571 N N . GLU A 1 195 ? -68.677 -25.541 95.511 1.00 70.50 195 GLU A N 1
ATOM 1572 C CA . GLU A 1 195 ? -67.761 -26.104 96.512 1.00 70.50 195 GLU A CA 1
ATOM 1573 C C . GLU A 1 195 ? -67.419 -25.092 97.606 1.00 70.50 195 GLU A C 1
ATOM 1575 O O . GLU A 1 195 ? -67.389 -25.454 98.787 1.00 70.50 195 GLU A O 1
ATOM 1580 N N . GLU A 1 196 ? -67.241 -23.815 97.258 1.00 73.75 196 GLU A N 1
ATOM 1581 C CA . GLU A 1 196 ? -67.055 -22.761 98.259 1.00 73.75 196 GLU A CA 1
ATOM 1582 C C . GLU A 1 196 ? -68.309 -22.564 99.118 1.00 73.75 196 GLU A C 1
ATOM 1584 O O . GLU A 1 196 ? -68.206 -22.432 100.346 1.00 73.75 196 GLU A O 1
ATOM 1589 N N . TYR A 1 197 ? -69.497 -22.624 98.507 1.00 79.06 197 TYR A N 1
ATOM 1590 C CA . TYR A 1 197 ? -70.762 -22.531 99.228 1.00 79.06 197 TYR A CA 1
ATOM 1591 C C . TYR A 1 197 ? -70.961 -23.710 100.187 1.00 79.06 197 TYR A C 1
ATOM 1593 O O . TYR A 1 197 ? -71.347 -23.513 101.343 1.00 79.06 197 TYR A O 1
ATOM 1601 N N . GLU A 1 198 ? -70.642 -24.937 99.764 1.00 81.94 198 GLU A N 1
ATOM 1602 C CA . GLU A 1 198 ? -70.701 -26.110 100.639 1.00 81.94 198 GLU A CA 1
ATOM 1603 C C . GLU A 1 198 ? -69.637 -26.046 101.748 1.00 81.94 198 GLU A C 1
ATOM 1605 O O . GLU A 1 198 ? -69.938 -26.343 102.906 1.00 81.94 198 GLU A O 1
ATOM 1610 N N . ALA A 1 199 ? -68.424 -25.561 101.470 1.00 85.81 199 ALA A N 1
ATOM 1611 C CA . ALA A 1 199 ? -67.393 -25.382 102.493 1.00 85.81 199 ALA A CA 1
ATOM 1612 C C . ALA A 1 199 ? -67.770 -24.313 103.537 1.00 85.81 199 ALA A C 1
ATOM 1614 O O . ALA A 1 199 ? -67.523 -24.499 104.738 1.00 85.81 199 ALA A O 1
ATOM 1615 N N . TRP A 1 200 ? -68.385 -23.204 103.111 1.00 84.62 200 TRP A N 1
ATOM 1616 C CA . TRP A 1 200 ? -68.934 -22.191 104.014 1.00 84.62 200 TRP A CA 1
ATOM 1617 C C . TRP A 1 200 ? -70.080 -22.762 104.846 1.00 84.62 200 TRP A C 1
ATOM 1619 O O . TRP A 1 200 ? -70.064 -22.648 106.071 1.00 84.62 200 TRP A O 1
ATOM 1629 N N . LYS A 1 201 ? -71.021 -23.460 104.211 1.00 88.19 201 LYS A N 1
ATOM 1630 C CA . LYS A 1 201 ? -72.170 -24.089 104.866 1.00 88.19 201 LYS A CA 1
ATOM 1631 C C . LYS A 1 201 ? -71.751 -25.148 105.882 1.00 88.19 201 LYS A C 1
ATOM 1633 O O . LYS A 1 201 ? -72.313 -25.179 106.970 1.00 88.19 201 LYS A O 1
ATOM 1638 N N . VAL A 1 202 ? -70.740 -25.973 105.603 1.00 88.00 202 VAL A N 1
ATOM 1639 C CA . VAL A 1 202 ? -70.197 -26.938 106.579 1.00 88.00 202 VAL A CA 1
ATOM 1640 C C . VAL A 1 202 ? -69.617 -26.215 107.796 1.00 88.00 202 VAL A C 1
ATOM 1642 O O . VAL A 1 202 ? -69.895 -26.603 108.933 1.00 88.00 202 VAL A O 1
ATOM 1645 N N . ARG A 1 203 ? -68.857 -25.132 107.585 1.00 83.94 203 ARG A N 1
ATOM 1646 C CA . ARG A 1 203 ? -68.322 -24.302 108.678 1.00 83.94 203 ARG A CA 1
ATOM 1647 C C . ARG A 1 203 ? -69.418 -23.581 109.462 1.00 83.94 203 ARG A C 1
ATOM 1649 O O . ARG A 1 203 ? -69.316 -23.475 110.684 1.00 83.94 203 ARG A O 1
ATOM 1656 N N . GLU A 1 204 ? -70.457 -23.110 108.788 1.00 85.38 204 GLU A N 1
ATOM 1657 C CA . GLU A 1 204 ? -71.590 -22.426 109.408 1.00 85.38 204 GLU A CA 1
ATOM 1658 C C . GLU A 1 204 ? -72.450 -23.398 110.217 1.00 85.38 204 GLU A C 1
ATOM 1660 O O . GLU A 1 204 ? -72.760 -23.137 111.375 1.00 85.38 204 GLU A O 1
ATOM 1665 N N . ILE A 1 205 ? -72.724 -24.585 109.674 1.00 84.00 205 ILE A N 1
ATOM 1666 C CA . ILE A 1 205 ? -73.395 -25.670 110.394 1.00 84.00 205 ILE A CA 1
ATOM 1667 C C . ILE A 1 205 ? -72.578 -26.083 111.622 1.00 84.00 205 ILE A C 1
ATOM 1669 O O . ILE A 1 205 ? -73.157 -26.310 112.679 1.00 84.00 205 ILE A O 1
ATOM 1673 N N . ALA A 1 206 ? -71.249 -26.168 111.524 1.00 82.88 206 ALA A N 1
ATOM 1674 C CA . ALA A 1 206 ? -70.400 -26.483 112.673 1.00 82.88 206 ALA A CA 1
ATOM 1675 C C . ALA A 1 206 ? -70.437 -25.389 113.756 1.00 82.88 206 ALA A C 1
ATOM 1677 O O . ALA A 1 206 ? -70.424 -25.713 114.942 1.00 82.88 206 ALA A O 1
ATOM 1678 N N . ARG A 1 207 ? -70.521 -24.106 113.371 1.00 82.00 207 ARG A N 1
ATOM 1679 C CA . ARG A 1 207 ? -70.728 -22.988 114.308 1.00 82.00 207 ARG A CA 1
ATOM 1680 C C . ARG A 1 207 ? -72.086 -23.073 115.002 1.00 82.00 207 ARG A C 1
ATOM 1682 O O . ARG A 1 207 ? -72.123 -23.115 116.223 1.00 82.00 207 ARG A O 1
ATOM 1689 N N . VAL A 1 208 ? -73.166 -23.220 114.237 1.00 83.38 208 VAL A N 1
ATOM 1690 C CA . VAL A 1 208 ? -74.531 -23.353 114.773 1.00 83.38 208 VAL A CA 1
ATOM 1691 C C . VAL A 1 208 ? -74.682 -24.591 115.663 1.00 83.38 208 VAL A C 1
ATOM 1693 O O . VAL A 1 208 ? -75.419 -24.557 116.642 1.00 83.38 208 VAL A O 1
ATOM 1696 N N . LYS A 1 209 ? -73.998 -25.697 115.344 1.00 81.94 209 LYS A N 1
ATOM 1697 C CA . LYS A 1 209 ? -73.987 -26.894 116.198 1.00 81.94 209 LYS A CA 1
ATOM 1698 C C . LYS A 1 209 ? -73.260 -26.655 117.517 1.00 81.94 209 LYS A C 1
ATOM 1700 O O . LYS A 1 209 ? -73.773 -27.088 118.538 1.00 81.94 209 LYS A O 1
ATOM 1705 N N . ARG A 1 210 ? -72.127 -25.944 117.502 1.00 78.62 210 ARG A N 1
ATOM 1706 C CA . ARG A 1 210 ? -71.403 -25.580 118.728 1.00 78.62 210 ARG A CA 1
ATOM 1707 C C . ARG A 1 210 ? -72.264 -24.706 119.642 1.00 78.62 210 ARG A C 1
ATOM 1709 O O . ARG A 1 210 ? -72.432 -25.051 120.799 1.00 78.62 210 ARG A O 1
ATOM 1716 N N . ASP A 1 211 ? -72.902 -23.674 119.094 1.00 79.50 211 ASP A N 1
ATOM 1717 C CA . ASP A 1 211 ? -73.771 -22.760 119.856 1.00 79.50 211 ASP A CA 1
ATOM 1718 C C . ASP A 1 211 ? -75.077 -23.422 120.351 1.00 79.50 211 ASP A C 1
ATOM 1720 O O . ASP A 1 211 ? -75.831 -22.825 121.112 1.00 79.50 211 ASP A O 1
ATOM 1724 N N . ARG A 1 212 ? -75.383 -24.641 119.882 1.00 71.12 212 ARG A N 1
ATOM 1725 C CA . ARG A 1 212 ? -76.545 -25.442 120.297 1.00 71.12 212 ARG A CA 1
ATOM 1726 C C . ARG A 1 212 ? -76.190 -26.538 121.312 1.00 71.12 212 ARG A C 1
ATOM 1728 O O . ARG A 1 212 ? -77.104 -27.128 121.887 1.00 71.12 212 ARG A O 1
ATOM 1735 N N . GLU A 1 213 ? -74.906 -26.855 121.471 1.00 62.12 213 GLU A N 1
ATOM 1736 C CA . GLU A 1 213 ? -74.391 -27.819 122.455 1.00 62.12 213 GLU A CA 1
ATOM 1737 C C . GLU A 1 213 ? -73.950 -27.149 123.777 1.00 62.12 213 GLU A C 1
ATOM 1739 O O . GLU A 1 213 ? -73.773 -27.871 124.760 1.00 62.12 213 GLU A O 1
ATOM 1744 N N . ASP A 1 214 ? -73.847 -25.810 123.811 1.00 52.97 214 ASP A N 1
ATOM 1745 C CA . ASP A 1 214 ? -73.748 -24.966 125.022 1.00 52.97 214 ASP A CA 1
ATOM 1746 C C . ASP A 1 214 ? -75.139 -24.600 125.592 1.00 52.97 214 ASP A C 1
ATOM 1748 O O . ASP A 1 214 ? -75.277 -24.548 126.840 1.00 52.97 214 ASP A O 1
#

Solvent-accessible surface area (backbone atoms only — not comparable to full-atom values): 12488 Å² total; per-residue (Å²): 138,85,81,82,79,81,83,61,74,68,61,59,58,54,58,62,72,70,59,76,72,88,82,81,75,83,79,85,75,63,71,64,57,57,54,51,51,52,56,49,47,52,70,74,49,70,80,76,83,78,66,83,67,74,83,69,79,50,68,69,58,51,53,52,52,50,52,53,48,51,54,48,49,56,50,49,51,52,52,48,54,51,49,54,55,51,48,56,53,51,51,57,50,49,52,52,51,49,58,49,51,50,55,49,51,51,50,53,51,50,52,53,50,50,51,51,51,51,55,51,52,52,53,54,52,53,54,50,54,53,51,53,51,52,51,53,53,54,51,51,53,52,52,51,50,52,55,49,51,55,50,48,48,53,52,50,53,54,50,48,51,54,53,54,47,54,52,48,52,53,49,52,49,51,51,52,50,51,50,53,60,60,65,66,57,80,80,69,78,72,65,58,64,66,58,56,50,50,54,50,48,54,54,50,51,53,49,57,50,52,72,68,75,110

pLDDT: mean 79.65, std 15.23, range [36.44, 97.75]